Protein AF-A0A7S2V4W3-F1 (afdb_monomer)

Solvent-accessible surface area (backbone atoms only — not comparable to full-atom values): 11940 Å² total; per-residue (Å²): 132,85,79,52,79,67,57,54,54,54,52,59,68,71,53,55,72,71,64,60,72,68,37,61,70,60,52,49,54,56,68,72,52,69,82,86,62,62,76,93,52,51,64,60,54,52,52,49,51,55,30,48,54,43,38,51,51,26,50,55,51,55,59,46,58,77,73,55,60,97,62,45,66,61,41,38,74,89,80,6,48,43,66,39,80,80,36,41,57,48,85,48,19,68,61,32,52,53,54,49,49,52,52,53,50,50,50,52,53,55,54,46,52,56,51,49,55,54,44,22,71,71,50,84,66,48,73,76,63,54,86,66,48,52,60,51,52,52,48,54,54,46,67,64,47,48,63,57,51,52,50,53,51,46,42,59,53,64,44,56,58,67,75,63,84,58,94,66,44,63,57,45,54,52,50,33,58,34,25,76,75,35,48,65,32,52,76,69,69,38,46,92,60,45,63,72,94,56,64,88,88,68,46,45,124

Organism: NCBI:txid94617

Radius of gyration: 23.98 Å; Cα contacts (8 Å, |Δi|>4): 95; chains: 1; bounding box: 70×41×63 Å

pLDDT: mean 81.85, std 8.35, range [48.72, 91.94]

Mean predicted aligned error: 10.54 Å

Foldseek 3Di:
DPDDPVVVVVVVVPDDPVVVVPDPVVVVVVVPPPPPDDPVCVVLVVLLVVLVVLLVLLVVVVVQPLVDDPCCVQCDPDNHPCVDPVVVSNVCSVVSVVSNVVSVVVVVVVVVVVVQVVVCVVPVNDGDPCVVVVVVVVVVVVVVVLVVQVVVLCCLQPVVLPVDDDPSSVVSVLLNVLCVVCVVCSSVVVQVPPPHPDPPSRGND

InterPro domains:
  IPR002656 Acyltransferase 3 domain [PF01757] (44-174)
  IPR052728 Oxygen and lipid transport regulator [PTHR11161] (13-195)

Structure (mmCIF, N/CA/C/O backbone):
data_AF-A0A7S2V4W3-F1
#
_entry.id   AF-A0A7S2V4W3-F1
#
loop_
_atom_site.group_PDB
_atom_site.id
_atom_site.type_symbol
_atom_site.label_atom_id
_atom_site.label_alt_id
_atom_site.label_comp_id
_atom_site.label_asym_id
_atom_site.label_entity_id
_atom_site.label_seq_id
_atom_site.pdbx_PDB_ins_code
_atom_site.Cartn_x
_atom_site.Cartn_y
_atom_site.Cartn_z
_atom_site.occupancy
_atom_site.B_iso_or_equiv
_atom_site.auth_seq_id
_atom_site.auth_comp_id
_atom_site.auth_asym_id
_atom_site.auth_atom_id
_atom_site.pdbx_PDB_model_num
ATOM 1 N N . SER A 1 1 ? -46.445 -0.953 -16.015 1.00 54.91 1 SER A N 1
ATOM 2 C CA . SER A 1 1 ? -46.756 -0.336 -14.711 1.00 54.91 1 SER A CA 1
ATOM 3 C C . SER A 1 1 ? -45.446 -0.104 -13.978 1.00 54.91 1 SER A C 1
ATOM 5 O O . SER A 1 1 ? -44.709 -1.055 -13.759 1.00 54.91 1 SER A O 1
ATOM 7 N N . ARG A 1 2 ? -45.079 1.155 -13.702 1.00 48.72 2 ARG A N 1
ATOM 8 C CA . ARG A 1 2 ? -43.898 1.464 -12.879 1.00 48.72 2 ARG A CA 1
ATOM 9 C C . ARG A 1 2 ? -44.244 1.033 -11.439 1.00 48.72 2 ARG A C 1
ATOM 11 O O . ARG A 1 2 ? -45.313 1.442 -10.987 1.00 48.72 2 ARG A O 1
ATOM 18 N N . PRO A 1 3 ? -43.452 0.171 -10.777 1.00 57.31 3 PRO A N 1
ATOM 19 C CA . PRO A 1 3 ? -43.766 -0.285 -9.423 1.00 57.31 3 PRO A CA 1
ATOM 20 C C . PRO A 1 3 ? -43.837 0.914 -8.472 1.00 57.31 3 PRO A C 1
ATOM 22 O O . PRO A 1 3 ? -43.109 1.894 -8.662 1.00 57.31 3 PRO A O 1
ATOM 25 N N . SER A 1 4 ? -44.754 0.864 -7.504 1.00 64.81 4 SER A N 1
ATOM 26 C CA . SER A 1 4 ? -44.930 1.944 -6.534 1.00 64.81 4 SER A CA 1
ATOM 27 C C . SER A 1 4 ? -43.728 1.998 -5.582 1.00 64.81 4 SER A C 1
ATOM 29 O O . SER A 1 4 ? -43.034 1.004 -5.377 1.00 64.81 4 SER A O 1
ATOM 31 N N . GLU A 1 5 ? -43.459 3.159 -4.986 1.00 63.25 5 GLU A N 1
ATOM 32 C CA . GLU A 1 5 ? -42.341 3.347 -4.044 1.00 63.25 5 GLU A CA 1
ATOM 33 C C . GLU A 1 5 ? -42.443 2.414 -2.815 1.00 63.25 5 GLU A C 1
ATOM 35 O O . GLU A 1 5 ? -41.437 2.042 -2.212 1.00 63.25 5 GLU A O 1
ATOM 40 N N . ALA A 1 6 ? -43.658 1.955 -2.491 1.00 65.81 6 ALA A N 1
ATOM 41 C CA . ALA A 1 6 ? -43.919 0.952 -1.463 1.00 65.81 6 ALA A CA 1
ATOM 42 C C . ALA A 1 6 ? -43.462 -0.461 -1.876 1.00 65.81 6 ALA A C 1
ATOM 44 O O . ALA A 1 6 ? -42.857 -1.163 -1.065 1.00 65.81 6 ALA A O 1
ATOM 45 N N . ASP A 1 7 ? -43.662 -0.848 -3.142 1.00 64.94 7 ASP A N 1
ATOM 46 C CA . ASP A 1 7 ? -43.249 -2.160 -3.669 1.00 64.94 7 ASP A CA 1
ATOM 47 C C . ASP A 1 7 ? -41.719 -2.296 -3.715 1.00 64.94 7 ASP A C 1
ATOM 49 O O . ASP A 1 7 ? -41.164 -3.369 -3.471 1.00 64.94 7 ASP A O 1
ATOM 53 N N . LEU A 1 8 ? -41.018 -1.190 -3.990 1.00 66.19 8 LEU A N 1
ATOM 54 C CA . LEU A 1 8 ? -39.553 -1.137 -3.979 1.00 66.19 8 LEU A CA 1
ATOM 55 C C . LEU A 1 8 ? -38.978 -1.304 -2.562 1.00 66.19 8 LEU A C 1
ATOM 57 O O . LEU A 1 8 ? -37.976 -1.999 -2.393 1.00 66.19 8 LEU A O 1
ATOM 61 N N . ASN A 1 9 ? -39.631 -0.734 -1.545 1.00 69.69 9 ASN A N 1
ATOM 62 C CA . ASN A 1 9 ? -39.215 -0.860 -0.143 1.00 69.69 9 ASN A CA 1
ATOM 63 C C . ASN A 1 9 ? -39.477 -2.264 0.438 1.00 69.69 9 ASN A C 1
ATOM 65 O O . ASN A 1 9 ? -38.692 -2.757 1.250 1.00 69.69 9 ASN A O 1
ATOM 69 N N . GLU A 1 10 ? -40.558 -2.925 0.019 1.00 70.44 10 GLU A N 1
ATOM 70 C CA . GLU A 1 10 ? -40.850 -4.327 0.361 1.00 70.44 10 GLU A CA 1
ATOM 71 C C . GLU A 1 10 ? -39.821 -5.281 -0.269 1.00 70.44 10 GLU A C 1
ATOM 73 O O . GLU A 1 10 ? -39.250 -6.132 0.421 1.00 70.44 10 GLU A O 1
ATOM 78 N N . LEU A 1 11 ? -39.492 -5.079 -1.552 1.00 67.19 11 LEU A N 1
ATOM 79 C CA . LEU A 1 11 ? -38.422 -5.814 -2.231 1.00 67.19 11 LEU A CA 1
ATOM 80 C C . LEU A 1 11 ? -37.065 -5.586 -1.555 1.00 67.19 11 LEU A C 1
ATOM 82 O O . LEU A 1 11 ? -36.321 -6.544 -1.355 1.00 67.19 11 LEU A O 1
ATOM 86 N N . GLU A 1 12 ? -36.748 -4.358 -1.134 1.00 70.31 12 GLU A N 1
ATOM 87 C CA . GLU A 1 12 ? -35.497 -4.066 -0.428 1.00 70.31 12 GLU A CA 1
ATOM 88 C C . GLU A 1 12 ? -35.405 -4.791 0.925 1.00 70.31 12 GLU A C 1
ATOM 90 O O . GLU A 1 12 ? -34.325 -5.258 1.298 1.00 70.31 12 GLU A O 1
ATOM 95 N N . LYS A 1 13 ? -36.511 -4.975 1.655 1.00 73.19 13 LYS A N 1
ATOM 96 C CA . LYS A 1 13 ? -36.511 -5.767 2.899 1.00 73.19 13 LYS A CA 1
ATOM 97 C C . LYS A 1 13 ? -36.227 -7.249 2.652 1.00 73.19 13 LYS A C 1
ATOM 99 O O . LYS A 1 13 ? -35.499 -7.840 3.447 1.00 73.19 13 LYS A O 1
ATOM 104 N N . ALA A 1 14 ? -36.715 -7.811 1.546 1.00 78.25 14 ALA A N 1
ATOM 105 C CA . ALA A 1 14 ? -36.548 -9.224 1.195 1.00 78.25 14 ALA A CA 1
ATOM 106 C C . ALA A 1 14 ? -35.129 -9.600 0.716 1.00 78.25 14 ALA A C 1
ATOM 108 O O . ALA A 1 14 ? -34.768 -10.778 0.717 1.00 78.25 14 ALA A O 1
ATOM 109 N N . VAL A 1 15 ? -34.298 -8.627 0.316 1.00 82.44 15 VAL A N 1
ATOM 110 C CA . VAL A 1 15 ? -32.932 -8.903 -0.162 1.00 82.44 15 VAL A CA 1
ATOM 111 C C . VAL A 1 15 ? -31.987 -9.255 1.006 1.00 82.44 15 VAL A C 1
ATOM 113 O O . VAL A 1 15 ? -31.915 -8.495 1.979 1.00 82.44 15 VAL A O 1
ATOM 116 N N . PRO A 1 16 ? -31.188 -10.336 0.905 1.00 85.44 16 PRO A N 1
ATOM 117 C CA . PRO A 1 16 ? -30.186 -10.691 1.911 1.00 85.44 16 PRO A CA 1
ATOM 118 C C . PRO A 1 16 ? -29.111 -9.612 2.118 1.00 85.44 16 PRO A C 1
ATOM 120 O O . PRO A 1 16 ? -28.683 -8.939 1.174 1.00 85.44 16 PRO A O 1
ATOM 123 N N . ASP A 1 17 ? -28.597 -9.494 3.345 1.00 80.69 17 ASP A N 1
ATOM 124 C CA . ASP A 1 17 ? -27.635 -8.446 3.727 1.00 80.69 17 ASP A CA 1
ATOM 125 C C . ASP A 1 17 ? -26.313 -8.481 2.939 1.00 80.69 17 ASP A C 1
ATOM 127 O O . ASP A 1 17 ? -25.699 -7.435 2.688 1.00 80.69 17 ASP A O 1
ATOM 131 N N . TYR A 1 18 ? -25.898 -9.659 2.465 1.00 82.12 18 TYR A N 1
ATOM 132 C CA . TYR A 1 18 ? -24.718 -9.785 1.609 1.00 82.12 18 TYR A CA 1
ATOM 133 C C . TYR A 1 18 ? -24.949 -9.165 0.224 1.00 82.12 18 TYR A C 1
ATOM 135 O O . TYR A 1 18 ? -24.104 -8.405 -0.235 1.00 82.12 18 TYR A O 1
ATOM 143 N N . VAL A 1 19 ? -26.108 -9.381 -0.411 1.00 81.50 19 VAL A N 1
ATOM 144 C CA . VAL A 1 19 ? -26.439 -8.791 -1.728 1.00 81.50 19 VAL A CA 1
ATOM 145 C C . VAL A 1 19 ? -26.570 -7.278 -1.611 1.00 81.50 19 VAL A C 1
ATOM 147 O O . VAL A 1 19 ? -26.020 -6.520 -2.407 1.00 81.50 19 VAL A O 1
ATOM 150 N N . LYS A 1 20 ? -27.230 -6.831 -0.542 1.00 78.62 20 LYS A N 1
ATOM 151 C CA . LYS A 1 20 ? -27.311 -5.429 -0.137 1.00 78.62 20 LYS A CA 1
ATOM 152 C C . LYS A 1 20 ? -25.922 -4.775 -0.084 1.00 78.62 20 LYS A C 1
ATOM 154 O O . LYS A 1 20 ? -25.768 -3.641 -0.533 1.00 78.62 20 LYS A O 1
ATOM 159 N N . SER A 1 21 ? -24.912 -5.469 0.441 1.00 79.50 21 SER A N 1
ATOM 160 C CA . SER A 1 21 ? -23.540 -4.950 0.562 1.00 79.50 21 SER A CA 1
ATOM 161 C C . SER A 1 21 ? -22.853 -4.679 -0.783 1.00 79.50 21 SER A C 1
ATOM 163 O O . SER A 1 21 ? -21.950 -3.848 -0.827 1.00 79.50 21 SER A O 1
ATOM 165 N N . PHE A 1 22 ? -23.320 -5.280 -1.883 1.00 81.38 22 PHE A N 1
ATOM 166 C CA . PHE A 1 22 ? -22.821 -5.024 -3.242 1.00 81.38 22 PHE A CA 1
ATOM 167 C C . PHE A 1 22 ? -23.580 -3.913 -3.990 1.00 81.38 22 PHE A C 1
ATOM 169 O O . PHE A 1 22 ? -23.231 -3.590 -5.124 1.00 81.38 22 PHE A O 1
ATOM 176 N N . SER A 1 23 ? -24.593 -3.285 -3.380 1.00 86.88 23 SER A N 1
ATOM 177 C CA . SER A 1 23 ? -25.343 -2.194 -4.016 1.00 86.88 23 SER A CA 1
ATOM 178 C C . SER A 1 23 ? -24.478 -0.941 -4.195 1.00 86.88 23 SER A C 1
ATOM 180 O O . SER A 1 23 ? -24.176 -0.228 -3.232 1.00 86.88 23 SER A O 1
ATOM 182 N N . ALA A 1 24 ? -24.106 -0.647 -5.446 1.00 83.31 24 ALA A N 1
ATOM 183 C CA . ALA A 1 24 ? -23.286 0.510 -5.801 1.00 83.31 24 ALA A CA 1
ATOM 184 C C . ALA A 1 24 ? -23.944 1.829 -5.376 1.00 83.31 24 ALA A C 1
ATOM 186 O O . ALA A 1 24 ? -23.300 2.661 -4.747 1.00 83.31 24 ALA A O 1
ATOM 187 N N . THR A 1 25 ? -25.242 1.991 -5.635 1.00 83.31 25 THR A N 1
ATOM 188 C CA . THR A 1 25 ? -26.000 3.214 -5.339 1.00 83.31 25 THR A CA 1
ATOM 189 C C . THR A 1 25 ? -25.995 3.541 -3.847 1.00 83.31 25 THR A C 1
ATOM 191 O O . THR A 1 25 ? -25.739 4.677 -3.450 1.00 83.31 25 THR A O 1
ATOM 194 N N . ARG A 1 26 ? -26.200 2.530 -2.995 1.00 80.44 26 ARG A N 1
ATOM 195 C CA . ARG A 1 26 ? -26.206 2.711 -1.540 1.00 80.44 26 ARG A CA 1
ATOM 196 C C . ARG A 1 26 ? -24.808 2.943 -0.978 1.00 80.44 26 ARG A C 1
ATOM 198 O O . ARG A 1 26 ? -24.642 3.769 -0.083 1.00 80.44 26 ARG A O 1
ATOM 205 N N . ASN A 1 27 ? -23.808 2.225 -1.487 1.00 85.19 27 ASN A N 1
ATOM 206 C CA . ASN A 1 27 ? -22.419 2.414 -1.074 1.00 85.19 27 ASN A CA 1
ATOM 207 C C . ASN A 1 27 ? -21.891 3.791 -1.501 1.00 85.19 27 ASN A C 1
ATOM 209 O O . ASN A 1 27 ? -21.229 4.442 -0.701 1.00 85.19 27 ASN A O 1
ATOM 213 N N . LEU A 1 28 ? -22.249 4.273 -2.695 1.00 84.56 28 LEU A N 1
ATOM 214 C CA . LEU A 1 28 ? -21.912 5.617 -3.174 1.00 84.56 28 LEU A CA 1
ATOM 215 C C . LEU A 1 28 ? -22.610 6.699 -2.349 1.00 84.56 28 LEU A C 1
ATOM 217 O O . LEU A 1 28 ? -21.940 7.614 -1.883 1.00 84.56 28 LEU A O 1
ATOM 221 N N . MET A 1 29 ? -23.915 6.578 -2.077 1.00 83.31 29 MET A N 1
ATOM 222 C CA . MET A 1 29 ? -24.604 7.522 -1.185 1.00 83.31 29 MET A CA 1
ATOM 223 C C . MET A 1 29 ? -23.970 7.565 0.207 1.00 83.31 29 MET A C 1
ATOM 225 O O . MET A 1 29 ? -23.755 8.645 0.743 1.00 83.31 29 MET A O 1
ATOM 229 N N . LYS A 1 30 ? -23.611 6.411 0.785 1.00 80.25 30 LYS A N 1
ATOM 230 C CA . LYS A 1 30 ? -22.882 6.361 2.062 1.00 80.25 30 LYS A CA 1
ATOM 231 C C . LYS A 1 30 ? -21.481 6.966 1.972 1.00 80.25 30 LYS A C 1
ATOM 233 O O . LYS A 1 30 ? -21.027 7.541 2.951 1.00 80.25 30 LYS A O 1
ATOM 238 N N . LEU A 1 31 ? -20.804 6.835 0.832 1.00 79.06 31 LEU A N 1
ATOM 239 C CA . LEU A 1 31 ? -19.465 7.382 0.610 1.00 79.06 31 LEU A CA 1
ATOM 240 C C . LEU A 1 31 ? -19.481 8.913 0.512 1.00 79.06 31 LEU A C 1
ATOM 242 O O . LEU A 1 31 ? -18.604 9.565 1.071 1.00 79.06 31 LEU A O 1
ATOM 246 N N . PHE A 1 32 ? -20.482 9.476 -0.169 1.00 81.44 32 PHE A N 1
ATOM 247 C CA . PHE A 1 32 ? -20.668 10.925 -0.288 1.00 81.44 32 PHE A CA 1
ATOM 248 C C . PHE A 1 32 ? -21.346 11.552 0.934 1.00 81.44 32 PHE A C 1
ATOM 250 O O . PHE A 1 32 ? -21.308 12.771 1.097 1.00 81.44 32 PHE A O 1
ATOM 257 N N . ASN A 1 33 ? -21.934 10.742 1.816 1.00 78.69 33 ASN A N 1
ATOM 258 C CA . ASN A 1 33 ? -22.496 11.227 3.064 1.00 78.69 33 ASN A CA 1
ATOM 259 C C . ASN A 1 33 ? -21.380 11.548 4.072 1.00 78.69 33 ASN A C 1
ATOM 261 O O . ASN A 1 33 ? -20.774 10.664 4.677 1.00 78.69 33 ASN A O 1
ATOM 265 N N . THR A 1 34 ? -21.115 12.837 4.261 1.00 68.94 34 THR A N 1
ATOM 266 C CA . THR A 1 34 ? -20.133 13.360 5.223 1.00 68.94 34 THR A CA 1
ATOM 267 C C . THR A 1 34 ? -20.747 13.704 6.584 1.00 68.94 34 THR A C 1
ATOM 269 O O . THR A 1 34 ? -20.031 14.125 7.496 1.00 68.94 34 THR A O 1
ATOM 272 N N . THR A 1 35 ? -22.057 13.507 6.763 1.00 62.97 35 THR A N 1
ATOM 273 C CA . THR A 1 35 ? -22.772 13.840 7.998 1.00 62.97 35 THR A CA 1
ATOM 274 C C . THR A 1 35 ? -22.383 12.882 9.133 1.00 62.97 35 THR A C 1
ATOM 276 O O . THR A 1 35 ? -22.485 11.665 9.001 1.00 62.97 35 THR A O 1
ATOM 279 N N . GLY A 1 36 ? -21.930 13.428 10.270 1.00 64.25 36 GLY A N 1
ATOM 280 C CA . GLY A 1 36 ? -21.566 12.652 11.469 1.00 64.25 36 GLY A CA 1
ATOM 281 C C . GLY A 1 36 ? -20.087 12.260 11.588 1.00 64.25 36 GLY A C 1
ATOM 282 O O . GLY A 1 36 ? -19.725 11.503 12.492 1.00 64.25 36 GLY A O 1
ATOM 283 N N . ARG A 1 37 ? -19.206 12.765 10.712 1.00 65.69 37 ARG A N 1
ATOM 284 C CA . ARG A 1 37 ? -17.758 12.533 10.829 1.00 65.69 37 ARG A CA 1
ATOM 285 C C . ARG A 1 37 ? -17.184 13.341 11.996 1.00 65.69 37 ARG A C 1
ATOM 287 O O . ARG A 1 37 ? -17.521 14.506 12.175 1.00 65.69 37 ARG A O 1
ATOM 294 N N . ASN A 1 38 ? -16.315 12.720 12.794 1.00 68.12 38 ASN A N 1
ATOM 295 C CA . ASN A 1 38 ? -15.696 13.376 13.945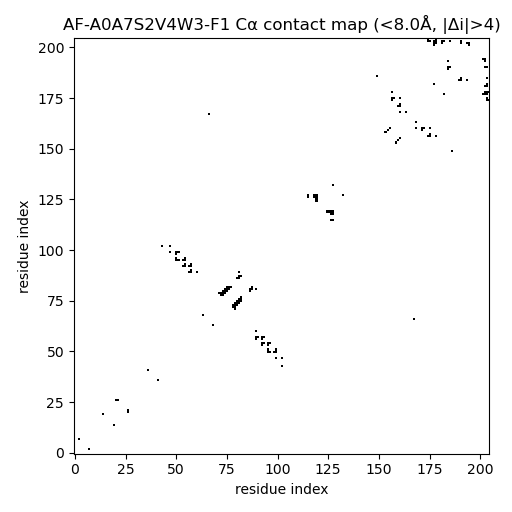 1.00 68.12 38 ASN A CA 1
ATOM 296 C C . ASN A 1 38 ? -14.792 14.524 13.439 1.00 68.12 38 ASN A C 1
ATOM 298 O O . ASN A 1 38 ? -13.804 14.226 12.760 1.00 68.12 38 ASN A O 1
ATOM 302 N N . PRO A 1 39 ? -15.098 15.806 13.720 1.00 64.75 39 PRO A N 1
ATOM 303 C CA . PRO A 1 39 ? -14.404 16.938 13.099 1.00 64.75 39 PRO A CA 1
ATOM 304 C C . PRO A 1 39 ? -12.898 16.944 13.399 1.00 64.75 39 PRO A C 1
ATOM 306 O O . PRO A 1 39 ? -12.107 17.343 12.550 1.00 64.75 39 PRO A O 1
ATOM 309 N N . GLY A 1 40 ? -12.482 16.390 14.546 1.00 70.88 40 GLY A N 1
ATOM 310 C CA . GLY A 1 40 ? -11.068 16.249 14.911 1.00 70.88 40 GLY A CA 1
ATOM 311 C C . GLY A 1 40 ? -10.263 15.242 14.075 1.00 70.88 40 GLY A C 1
ATOM 312 O O . GLY A 1 40 ? -9.040 15.266 14.128 1.00 70.88 40 GLY A O 1
ATOM 313 N N . LEU A 1 41 ? -10.910 14.364 13.296 1.00 75.88 41 LEU A N 1
ATOM 314 C CA . LEU A 1 41 ? -10.228 13.373 12.447 1.00 75.88 41 LEU A CA 1
ATOM 315 C C . LEU A 1 41 ? -10.237 13.733 10.952 1.00 75.88 41 LEU A C 1
ATOM 317 O O . LEU A 1 41 ? -9.557 13.071 10.173 1.00 75.88 41 LEU A O 1
ATOM 321 N N . GLY A 1 42 ? -10.947 14.792 10.544 1.00 80.50 42 GLY A N 1
ATOM 322 C CA . GLY A 1 42 ? -11.066 15.168 9.129 1.00 80.50 42 GLY A CA 1
ATOM 323 C C . GLY A 1 42 ? -9.735 15.556 8.471 1.00 80.50 42 GLY A C 1
ATOM 324 O O . GLY A 1 42 ? -9.504 15.227 7.310 1.00 80.50 42 GLY A O 1
ATOM 325 N N . LEU A 1 43 ? -8.818 16.181 9.221 1.00 84.25 43 LEU A N 1
ATOM 326 C CA . LEU A 1 43 ? -7.476 16.523 8.728 1.00 84.25 43 LEU A CA 1
ATOM 327 C C . LEU A 1 43 ? -6.685 15.272 8.315 1.00 84.25 43 LEU A C 1
ATOM 329 O O . LEU A 1 43 ? -6.034 15.248 7.272 1.00 84.25 43 LEU A O 1
ATOM 333 N N . PHE A 1 44 ? -6.777 14.213 9.116 1.00 84.94 44 PHE A N 1
ATOM 334 C CA . PHE A 1 44 ? -6.088 12.951 8.869 1.00 84.94 44 PHE A CA 1
ATOM 335 C C . PHE A 1 44 ? -6.597 12.232 7.625 1.00 84.94 44 PHE A C 1
ATOM 337 O O . PHE A 1 44 ? -5.830 11.554 6.942 1.00 84.94 44 PHE A O 1
ATOM 344 N N . ASP A 1 45 ? -7.874 12.409 7.305 1.00 84.44 45 ASP A N 1
ATOM 345 C CA . ASP A 1 45 ? -8.443 11.904 6.064 1.00 84.44 45 ASP A CA 1
ATOM 346 C C . ASP A 1 45 ? -7.904 12.661 4.847 1.00 84.44 45 ASP A C 1
ATOM 348 O O . ASP A 1 45 ? -7.559 12.031 3.849 1.00 84.44 45 ASP A O 1
ATOM 352 N N . GLY A 1 46 ? -7.743 13.985 4.951 1.00 86.75 46 GLY A N 1
ATOM 353 C CA . GLY A 1 46 ? -7.109 14.798 3.909 1.00 86.75 46 GLY A CA 1
ATOM 354 C C . GLY A 1 46 ? -5.653 14.397 3.658 1.00 86.75 46 GLY A C 1
ATOM 355 O O . GLY A 1 46 ? -5.277 14.123 2.519 1.00 86.75 46 GLY A O 1
ATOM 356 N N . ILE A 1 47 ? -4.853 14.271 4.724 1.00 88.44 47 ILE A N 1
ATOM 357 C CA . ILE A 1 47 ? -3.455 13.814 4.633 1.00 88.44 47 ILE A CA 1
ATOM 358 C C . ILE A 1 47 ? -3.390 12.427 3.991 1.00 88.44 47 ILE A C 1
ATOM 360 O O . ILE A 1 47 ? -2.577 12.202 3.101 1.00 88.44 47 ILE A O 1
ATOM 364 N N . ARG A 1 48 ? -4.283 11.509 4.376 1.00 86.06 48 ARG A N 1
ATOM 365 C CA . ARG A 1 48 ? -4.332 10.164 3.795 1.00 86.06 48 ARG A CA 1
ATOM 366 C C . ARG A 1 48 ? -4.578 10.191 2.289 1.00 86.06 48 ARG A C 1
ATOM 368 O O . ARG A 1 48 ? -3.936 9.431 1.568 1.00 86.06 48 ARG A O 1
ATOM 375 N N . VAL A 1 49 ? -5.497 11.034 1.818 1.00 88.81 49 VAL A N 1
ATOM 376 C CA . VAL A 1 49 ? -5.774 11.179 0.382 1.00 88.81 49 VAL A CA 1
ATOM 377 C C . VAL A 1 49 ? -4.546 11.724 -0.344 1.00 88.81 49 VAL A C 1
ATOM 379 O O . VAL A 1 49 ? -4.152 11.161 -1.362 1.00 88.81 49 VAL A O 1
ATOM 382 N N . LEU A 1 50 ? -3.896 12.756 0.200 1.00 90.31 50 LEU A N 1
ATOM 383 C CA . LEU A 1 50 ? -2.680 13.323 -0.389 1.00 90.31 50 LEU A CA 1
ATOM 384 C C . LEU A 1 50 ? -1.532 12.304 -0.440 1.00 90.31 50 LEU A C 1
ATOM 386 O O . LEU A 1 50 ? -0.911 12.146 -1.489 1.00 90.31 50 LEU A O 1
ATOM 390 N N . SER A 1 51 ? -1.293 11.556 0.643 1.00 90.81 51 SER A N 1
ATOM 391 C CA . SER A 1 51 ? -0.293 10.481 0.665 1.00 90.81 51 SER A CA 1
ATOM 392 C C . SER A 1 51 ? -0.605 9.398 -0.369 1.00 90.81 51 SER A C 1
ATOM 394 O O . SER A 1 51 ? 0.298 8.942 -1.060 1.00 90.81 51 SER A O 1
ATOM 396 N N . MET A 1 52 ? -1.875 9.013 -0.528 1.00 88.88 52 MET A N 1
ATOM 397 C CA . MET A 1 52 ? -2.284 8.020 -1.528 1.00 88.88 52 MET A CA 1
ATOM 398 C C . MET A 1 52 ? -2.044 8.493 -2.958 1.00 88.88 52 MET A C 1
ATOM 400 O O . MET A 1 52 ? -1.509 7.737 -3.765 1.00 88.88 52 MET A O 1
ATOM 404 N N . LEU A 1 53 ? -2.393 9.742 -3.272 1.00 91.31 53 LEU A N 1
ATOM 405 C CA . LEU A 1 53 ? -2.124 10.322 -4.589 1.00 91.31 53 LEU A CA 1
ATOM 406 C C . LEU A 1 53 ? -0.623 10.355 -4.887 1.00 91.31 53 LEU A C 1
ATOM 408 O O . LEU A 1 53 ? -0.212 10.024 -5.997 1.00 91.31 53 LEU A O 1
ATOM 412 N N . TRP A 1 54 ? 0.196 10.688 -3.888 1.00 91.75 54 TRP A N 1
ATOM 413 C CA . TRP A 1 54 ? 1.648 10.712 -4.037 1.00 91.75 54 TRP A CA 1
ATOM 414 C C . TRP A 1 54 ? 2.234 9.311 -4.276 1.00 91.75 54 TRP A C 1
ATOM 416 O O . TRP A 1 54 ? 3.037 9.135 -5.191 1.00 91.75 54 TRP A O 1
ATOM 426 N N . ILE A 1 55 ? 1.771 8.297 -3.535 1.00 90.69 55 ILE A N 1
ATOM 427 C CA . ILE A 1 55 ? 2.162 6.889 -3.727 1.00 90.69 55 ILE A CA 1
ATOM 428 C C . ILE A 1 55 ? 1.789 6.404 -5.135 1.00 90.69 55 ILE A C 1
ATOM 430 O O . ILE A 1 55 ? 2.621 5.815 -5.826 1.00 90.69 55 ILE A O 1
ATOM 434 N N . ILE A 1 56 ? 0.560 6.680 -5.587 1.00 91.00 56 ILE A N 1
ATOM 435 C CA . ILE A 1 56 ? 0.097 6.310 -6.935 1.00 91.00 56 ILE A CA 1
ATOM 436 C C . ILE A 1 56 ? 0.991 6.958 -7.992 1.00 91.00 56 ILE A C 1
ATOM 438 O O . ILE A 1 56 ? 1.450 6.279 -8.909 1.00 91.00 56 ILE A O 1
ATOM 442 N N . PHE A 1 57 ? 1.281 8.251 -7.844 1.00 89.69 57 PHE A N 1
ATOM 443 C CA . PHE A 1 57 ? 2.120 8.978 -8.789 1.00 89.69 57 PHE A CA 1
ATOM 444 C C . PHE A 1 57 ? 3.549 8.414 -8.848 1.00 89.69 57 PHE A C 1
ATOM 446 O O . PHE A 1 57 ? 4.086 8.213 -9.938 1.00 89.69 57 PHE A O 1
ATOM 453 N N . GLY A 1 58 ? 4.128 8.058 -7.695 1.00 89.19 58 GLY A N 1
ATOM 454 C CA . GLY A 1 58 ? 5.427 7.387 -7.613 1.00 89.19 58 GLY A CA 1
ATOM 455 C C . GLY A 1 58 ? 5.448 6.020 -8.305 1.00 89.19 58 GLY A C 1
ATOM 456 O O . GLY A 1 58 ? 6.351 5.746 -9.096 1.00 89.19 58 GLY A O 1
ATOM 457 N N . HIS A 1 59 ? 4.437 5.175 -8.080 1.00 89.31 59 HIS A N 1
ATOM 458 C CA . HIS A 1 59 ? 4.350 3.863 -8.733 1.00 89.31 59 HIS A CA 1
ATOM 459 C C . HIS A 1 59 ? 4.117 3.962 -10.241 1.00 89.31 59 HIS A C 1
ATOM 461 O O . HIS A 1 59 ? 4.737 3.216 -10.996 1.00 89.31 59 HIS A O 1
ATOM 467 N N . MET A 1 60 ? 3.278 4.897 -10.699 1.00 88.75 60 MET A N 1
ATOM 468 C CA . MET A 1 60 ? 3.096 5.148 -12.133 1.00 88.75 60 MET A CA 1
ATOM 469 C C . MET A 1 60 ? 4.422 5.522 -12.797 1.00 88.75 60 MET A C 1
ATOM 471 O O . MET A 1 60 ? 4.760 4.980 -13.848 1.00 88.75 60 MET A O 1
ATOM 475 N N . PHE A 1 61 ? 5.193 6.407 -12.162 1.00 84.69 61 PHE A N 1
ATOM 476 C CA . PHE A 1 61 ? 6.505 6.794 -12.663 1.00 84.69 61 PHE A CA 1
ATOM 477 C C . PHE A 1 61 ? 7.499 5.626 -12.658 1.00 84.69 61 PHE A C 1
ATOM 479 O O . PHE A 1 61 ? 8.200 5.415 -13.645 1.00 84.69 61 PHE A O 1
ATOM 486 N N . SER A 1 62 ? 7.526 4.832 -11.584 1.00 83.75 62 SER A N 1
ATOM 487 C CA . SER A 1 62 ? 8.386 3.649 -11.468 1.00 83.75 62 SER A CA 1
ATOM 488 C C . SER A 1 62 ? 8.105 2.623 -12.571 1.00 83.75 62 SER A C 1
ATOM 490 O O . SER A 1 62 ? 9.038 2.185 -13.243 1.00 83.75 62 SER A O 1
ATOM 492 N N . VAL A 1 63 ? 6.830 2.309 -12.828 1.00 82.31 63 VAL A N 1
ATOM 493 C CA . VAL A 1 63 ? 6.424 1.394 -13.908 1.00 82.31 63 VAL A CA 1
ATOM 494 C C . VAL A 1 63 ? 6.764 1.975 -15.280 1.00 82.31 63 VAL A C 1
ATOM 496 O O . VAL A 1 63 ? 7.269 1.261 -16.138 1.00 82.31 63 VAL A O 1
ATOM 499 N N . GLN A 1 64 ? 6.553 3.273 -15.509 1.00 81.25 64 GLN A N 1
ATOM 500 C CA . GLN A 1 64 ? 6.941 3.901 -16.776 1.00 81.25 64 GLN A CA 1
ATOM 501 C C . GLN A 1 64 ? 8.467 3.888 -16.984 1.00 81.25 64 GLN A C 1
ATOM 503 O O . GLN A 1 64 ? 8.943 3.785 -18.115 1.00 81.25 64 GLN A O 1
ATOM 508 N N . GLY A 1 65 ? 9.242 3.946 -15.900 1.00 78.31 65 GLY A N 1
ATOM 509 C CA . GLY A 1 65 ? 10.696 3.842 -15.937 1.00 78.31 65 GLY A CA 1
ATOM 510 C C . GLY A 1 65 ? 11.206 2.513 -16.505 1.00 78.31 65 GLY A C 1
ATOM 511 O O . GLY A 1 65 ? 12.261 2.502 -17.135 1.00 78.31 65 GLY A O 1
ATOM 512 N N . THR A 1 66 ? 10.463 1.409 -16.358 1.00 76.12 66 THR A N 1
ATOM 513 C CA . THR A 1 66 ? 10.903 0.079 -16.827 1.00 76.12 66 THR A CA 1
ATOM 514 C C . THR A 1 66 ? 10.787 -0.097 -18.345 1.00 76.12 66 THR A C 1
ATOM 516 O O . THR A 1 66 ? 11.606 -0.787 -18.957 1.00 76.12 66 THR A O 1
ATOM 519 N N . VAL A 1 67 ? 9.815 0.575 -18.971 1.00 76.38 67 VAL A N 1
ATOM 520 C CA . VAL A 1 67 ? 9.615 0.615 -20.435 1.00 76.38 67 VAL A CA 1
ATOM 521 C C . VAL A 1 67 ? 10.403 1.732 -21.127 1.00 76.38 67 VAL A C 1
ATOM 523 O O . VAL A 1 67 ? 10.542 1.722 -22.349 1.00 76.38 67 VAL A O 1
ATOM 526 N N . GLY A 1 68 ? 10.961 2.670 -20.361 1.00 73.00 68 GLY A N 1
ATOM 527 C CA . GLY A 1 68 ? 11.791 3.761 -20.864 1.00 73.00 68 GLY A CA 1
ATOM 528 C C . GLY A 1 68 ? 11.003 4.963 -21.399 1.00 73.00 68 GLY A C 1
ATOM 529 O O . GLY A 1 68 ? 9.805 4.908 -21.689 1.00 73.00 68 GLY A O 1
ATOM 530 N N . CYS A 1 69 ? 11.708 6.088 -21.532 1.00 76.62 69 CYS A N 1
ATOM 531 C CA . CYS A 1 69 ? 11.170 7.359 -22.021 1.00 76.62 69 CYS A CA 1
ATOM 532 C C . CYS A 1 69 ? 11.784 7.703 -23.381 1.00 76.62 69 CYS A C 1
ATOM 534 O O . CYS A 1 69 ? 12.996 7.589 -23.552 1.00 76.62 69 CYS A O 1
ATOM 536 N N . LYS A 1 70 ? 10.968 8.194 -24.326 1.00 79.44 70 LYS A N 1
ATOM 537 C CA . LYS A 1 70 ? 11.451 8.649 -25.646 1.00 79.44 70 LYS A CA 1
ATOM 538 C C . LYS A 1 70 ? 12.482 9.783 -25.532 1.00 79.44 70 LYS A C 1
ATOM 540 O O . LYS A 1 70 ? 13.476 9.760 -26.245 1.00 79.44 70 LYS A O 1
ATOM 545 N N . ASN A 1 71 ? 12.281 10.703 -24.585 1.00 82.62 71 ASN A N 1
ATOM 546 C CA . ASN A 1 71 ? 13.185 11.820 -24.291 1.00 82.62 71 ASN A CA 1
ATOM 547 C C . ASN A 1 71 ? 13.852 11.625 -22.923 1.00 82.62 71 ASN A C 1
ATOM 549 O O . ASN A 1 71 ? 13.631 12.387 -21.984 1.00 82.62 71 ASN A O 1
ATOM 553 N N . SER A 1 72 ? 14.639 10.561 -22.777 1.00 79.38 72 SER A N 1
ATOM 554 C CA . SER A 1 72 ? 15.293 10.227 -21.506 1.00 79.38 72 SER A CA 1
ATOM 555 C C . SER A 1 72 ? 16.220 11.340 -20.995 1.00 79.38 72 SER A C 1
ATOM 557 O O . SER A 1 72 ? 16.256 11.580 -19.793 1.00 79.38 72 SER A O 1
ATOM 559 N N . TRP A 1 73 ? 16.890 12.073 -21.890 1.00 81.19 73 TRP A N 1
ATOM 560 C CA . TRP A 1 73 ? 17.770 13.204 -21.559 1.00 81.19 73 TRP A CA 1
ATOM 561 C C . TRP A 1 73 ? 17.053 14.382 -20.878 1.00 81.19 73 TRP A C 1
ATOM 563 O O . TRP A 1 73 ? 17.620 15.023 -19.999 1.00 81.19 73 TRP A O 1
ATOM 573 N N . GLU A 1 74 ? 15.804 14.664 -21.254 1.00 84.06 74 GLU A N 1
ATOM 574 C CA . GLU A 1 74 ? 15.029 15.779 -20.686 1.00 84.06 74 GLU A CA 1
ATOM 575 C C . GLU A 1 74 ? 14.465 15.453 -19.300 1.00 84.06 74 GLU A C 1
ATOM 577 O O . GLU A 1 74 ? 14.080 16.355 -18.562 1.00 84.06 74 GLU A O 1
ATOM 582 N N . VAL A 1 75 ? 14.408 14.170 -18.934 1.00 82.69 75 VAL A N 1
ATOM 583 C CA . VAL A 1 75 ? 13.781 13.699 -17.693 1.00 82.69 75 VAL A CA 1
ATOM 584 C C . VAL A 1 75 ? 14.827 13.230 -16.685 1.00 82.69 75 VAL A C 1
ATOM 586 O O . VAL A 1 75 ? 14.736 13.586 -15.513 1.00 82.69 75 VAL A O 1
ATOM 589 N N . LEU A 1 76 ? 15.825 12.457 -17.116 1.00 83.50 76 LEU A N 1
ATOM 590 C CA . LEU A 1 76 ? 16.790 11.793 -16.239 1.00 83.50 76 LEU A CA 1
ATOM 591 C C . LEU A 1 76 ? 17.980 12.696 -15.854 1.00 83.50 76 LEU A C 1
ATOM 593 O O . LEU A 1 76 ? 18.367 13.587 -16.613 1.00 83.50 76 LEU A O 1
ATOM 597 N N . PRO A 1 77 ? 18.603 12.463 -14.684 1.00 80.62 77 PRO A N 1
ATOM 598 C CA . PRO A 1 77 ? 19.863 13.114 -14.322 1.00 80.62 77 PRO A CA 1
ATOM 599 C C . PRO A 1 77 ? 20.977 12.812 -15.346 1.00 80.62 77 PRO A C 1
ATOM 601 O O . PRO A 1 77 ? 20.959 11.743 -15.961 1.00 80.62 77 PRO A O 1
ATOM 604 N N . PRO A 1 78 ? 21.970 13.711 -15.527 1.00 77.12 78 PRO A N 1
ATOM 605 C CA . PRO A 1 78 ? 22.299 14.868 -14.678 1.00 77.12 78 PRO A CA 1
ATOM 606 C C . PRO A 1 78 ? 21.626 16.205 -15.046 1.00 77.12 78 PRO A C 1
ATOM 608 O O . PRO A 1 78 ? 21.662 17.124 -14.235 1.00 77.12 78 PRO A O 1
ATOM 611 N N . ASN A 1 79 ? 21.000 16.332 -16.220 1.00 82.00 79 ASN A N 1
ATOM 612 C CA . ASN A 1 79 ? 20.461 17.617 -16.707 1.00 82.00 79 ASN A CA 1
ATOM 613 C C . ASN A 1 79 ? 18.933 17.634 -16.901 1.00 82.00 79 ASN A C 1
ATOM 615 O O . ASN A 1 79 ? 18.385 18.665 -17.284 1.00 82.00 79 ASN A O 1
ATOM 619 N N . GLY A 1 80 ? 18.245 16.513 -16.676 1.00 83.25 80 GLY A N 1
ATOM 620 C CA . GLY A 1 80 ? 16.802 16.407 -16.877 1.00 83.25 80 GLY A CA 1
ATOM 621 C C . GLY A 1 80 ? 15.961 16.944 -15.717 1.00 83.25 80 GLY A C 1
ATOM 622 O O . GLY A 1 80 ? 16.459 17.253 -14.639 1.00 83.25 80 GLY A O 1
ATOM 623 N N . TRP A 1 81 ? 14.646 17.008 -15.920 1.00 85.06 81 TRP A N 1
ATOM 624 C CA . TRP A 1 81 ? 13.665 17.560 -14.982 1.00 85.06 81 TRP A CA 1
ATOM 625 C C . TRP A 1 81 ? 13.745 16.967 -13.569 1.00 85.06 81 TRP A C 1
ATOM 627 O O . TRP A 1 81 ? 13.512 17.688 -12.598 1.00 85.06 81 TRP A O 1
ATOM 637 N N . LEU A 1 82 ? 14.135 15.697 -13.418 1.00 85.56 82 LEU A N 1
ATOM 638 C CA . LEU A 1 82 ? 14.311 15.068 -12.106 1.00 85.56 82 LEU A CA 1
ATOM 639 C C . LEU A 1 82 ? 15.384 15.739 -11.234 1.00 85.56 82 LEU A C 1
ATOM 641 O O . LEU A 1 82 ? 15.352 15.566 -10.020 1.00 85.56 82 LEU A O 1
ATOM 645 N N . THR A 1 83 ? 16.321 16.509 -11.796 1.00 84.62 83 THR A N 1
ATOM 646 C CA . THR A 1 83 ? 17.318 17.249 -10.998 1.00 84.62 83 THR A CA 1
ATOM 647 C C . THR A 1 83 ? 16.779 18.557 -10.425 1.00 84.62 83 THR A C 1
ATOM 649 O O . THR A 1 83 ? 17.394 19.144 -9.537 1.00 84.62 83 THR A O 1
ATOM 652 N N . THR A 1 84 ? 15.602 18.997 -10.875 1.00 86.56 84 THR A N 1
ATOM 653 C CA . THR A 1 84 ? 14.917 20.169 -10.327 1.00 86.56 84 THR A CA 1
ATOM 654 C C . THR A 1 84 ? 14.210 19.834 -9.011 1.00 86.56 84 THR A C 1
ATOM 656 O O . THR A 1 84 ? 13.771 18.705 -8.797 1.00 86.56 84 THR A O 1
ATOM 659 N N . LEU A 1 85 ? 14.033 20.832 -8.136 1.00 84.25 85 LEU A N 1
ATOM 660 C CA . LEU A 1 85 ? 13.284 20.682 -6.879 1.00 84.25 85 LEU A CA 1
ATOM 661 C C . LEU A 1 85 ? 11.885 20.048 -7.043 1.00 84.25 85 LEU A C 1
ATOM 663 O O . LEU A 1 85 ? 11.583 19.123 -6.291 1.00 84.25 85 LEU A O 1
ATOM 667 N N . PRO A 1 86 ? 11.028 20.461 -8.002 1.00 84.50 86 PRO A N 1
ATOM 668 C CA . PRO A 1 86 ? 9.743 19.788 -8.209 1.00 84.50 86 PRO A CA 1
ATOM 669 C C . PRO A 1 86 ? 9.895 18.362 -8.762 1.00 84.50 86 PRO A C 1
ATOM 671 O O . PRO A 1 86 ? 9.087 17.495 -8.434 1.00 84.50 86 PRO A O 1
ATOM 674 N N . GLY A 1 87 ? 10.942 18.090 -9.547 1.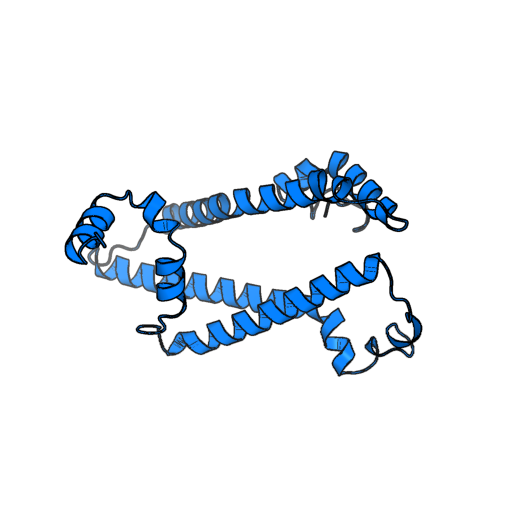00 82.69 87 GLY A N 1
ATOM 675 C CA . GLY A 1 87 ? 11.232 16.753 -10.069 1.00 82.69 87 GLY A CA 1
ATOM 676 C C . GLY A 1 87 ? 11.598 15.733 -8.990 1.00 82.69 87 GLY A C 1
ATOM 677 O O . GLY A 1 87 ? 11.316 14.546 -9.144 1.00 82.69 87 GLY A O 1
ATOM 678 N N . GLN A 1 88 ? 12.140 16.194 -7.859 1.00 86.62 88 GLN A N 1
ATOM 679 C CA . GLN A 1 88 ? 12.509 15.349 -6.719 1.00 86.62 88 GLN A CA 1
ATOM 680 C C . GLN A 1 88 ? 11.308 14.774 -5.951 1.00 86.62 88 GLN A C 1
ATOM 682 O O . GLN A 1 88 ? 11.475 13.828 -5.182 1.00 86.62 88 GLN A O 1
ATOM 687 N N . ILE A 1 89 ? 10.086 15.269 -6.181 1.00 86.44 89 ILE A N 1
ATOM 688 C CA . ILE A 1 89 ? 8.858 14.735 -5.561 1.00 86.44 89 ILE A CA 1
ATOM 689 C C . ILE A 1 89 ? 8.628 13.263 -5.950 1.00 86.44 89 ILE A C 1
ATOM 691 O O . ILE A 1 89 ? 8.124 12.475 -5.155 1.00 86.44 89 ILE A O 1
ATOM 695 N N . LEU A 1 90 ? 9.019 12.864 -7.161 1.00 84.06 90 LEU A N 1
ATOM 696 C CA . LEU A 1 90 ? 8.863 11.489 -7.642 1.00 84.06 90 LEU A CA 1
ATOM 697 C C . LEU A 1 90 ? 9.809 10.485 -6.966 1.00 84.06 90 LEU A C 1
ATOM 699 O O . LEU A 1 90 ? 9.313 9.527 -6.374 1.00 84.06 90 LEU A O 1
ATOM 703 N N . PRO A 1 91 ? 11.144 10.669 -6.997 1.00 83.69 91 PRO A N 1
ATOM 704 C CA . PRO A 1 91 ? 12.065 9.748 -6.333 1.00 83.69 91 PRO A CA 1
ATOM 705 C C . PRO A 1 91 ? 11.896 9.732 -4.806 1.00 83.69 91 PRO A C 1
ATOM 707 O O . PRO A 1 91 ? 12.249 8.744 -4.171 1.00 83.69 91 PRO A O 1
ATOM 710 N N . SER A 1 92 ? 11.312 10.781 -4.216 1.00 87.50 92 SER A N 1
ATOM 711 C CA . SER A 1 92 ? 10.980 10.848 -2.786 1.00 87.50 92 SER A CA 1
ATOM 712 C C . SER A 1 92 ? 9.636 10.203 -2.410 1.00 87.50 92 SER A C 1
ATOM 714 O O . SER A 1 92 ? 9.294 10.161 -1.229 1.00 87.50 92 SER A O 1
ATOM 716 N N . ALA A 1 93 ? 8.895 9.628 -3.365 1.00 86.31 93 ALA A N 1
ATOM 717 C CA . ALA A 1 93 ? 7.624 8.950 -3.102 1.00 86.31 93 ALA A CA 1
ATOM 718 C C . ALA A 1 93 ? 7.655 7.872 -1.990 1.00 86.31 93 ALA A C 1
ATOM 720 O O . ALA A 1 93 ? 6.645 7.743 -1.295 1.00 86.31 93 ALA A O 1
ATOM 721 N N . PRO A 1 94 ? 8.758 7.131 -1.735 1.00 85.81 94 PRO A N 1
ATOM 722 C CA . PRO A 1 94 ? 8.821 6.207 -0.601 1.00 85.81 94 PRO A CA 1
ATOM 723 C C . PRO A 1 94 ? 8.522 6.859 0.760 1.00 85.81 94 PRO A C 1
ATOM 725 O O . PRO A 1 94 ? 7.881 6.234 1.598 1.00 85.81 94 PRO A O 1
ATOM 728 N N . PHE A 1 95 ? 8.852 8.139 0.968 1.00 87.56 95 PHE A N 1
ATOM 729 C CA . PHE A 1 95 ? 8.534 8.842 2.223 1.00 87.56 95 PHE A CA 1
ATOM 730 C C . PHE A 1 95 ? 7.024 9.069 2.429 1.00 87.56 95 PHE A C 1
ATOM 732 O O . PHE A 1 95 ? 6.540 9.221 3.557 1.00 87.56 95 PHE A O 1
ATOM 739 N N . ALA A 1 96 ? 6.235 9.062 1.350 1.00 88.12 96 ALA A N 1
ATOM 740 C CA . ALA A 1 96 ? 4.777 9.105 1.442 1.00 88.12 96 ALA A CA 1
ATOM 741 C C . ALA A 1 96 ? 4.216 7.838 2.110 1.00 88.12 96 ALA A C 1
ATOM 743 O O . ALA A 1 96 ? 3.213 7.900 2.829 1.00 88.12 96 ALA A O 1
ATOM 744 N N . VAL A 1 97 ? 4.886 6.699 1.905 1.00 86.75 97 VAL A N 1
ATOM 745 C CA . VAL A 1 97 ? 4.528 5.410 2.505 1.00 86.75 97 VAL A CA 1
ATOM 746 C C . VAL A 1 97 ? 4.722 5.457 4.024 1.00 86.75 97 VAL A C 1
ATOM 748 O O . VAL A 1 97 ? 3.834 5.022 4.759 1.00 86.75 97 VAL A O 1
ATOM 751 N N . ASP A 1 98 ? 5.800 6.080 4.506 1.00 90.19 98 ASP A N 1
ATOM 752 C CA . ASP A 1 98 ? 6.061 6.260 5.942 1.00 90.19 98 ASP A CA 1
ATOM 753 C C . ASP A 1 98 ? 4.960 7.080 6.622 1.00 90.19 98 ASP A C 1
ATOM 755 O O . ASP A 1 98 ? 4.440 6.705 7.677 1.00 90.19 98 ASP A O 1
ATOM 759 N N . THR A 1 99 ? 4.533 8.168 5.972 1.00 89.62 99 THR A N 1
ATOM 760 C CA . THR A 1 99 ? 3.428 9.010 6.455 1.00 89.62 99 THR A CA 1
ATOM 761 C C . THR A 1 99 ? 2.140 8.195 6.555 1.00 89.62 99 THR A C 1
ATOM 763 O O . THR A 1 99 ? 1.427 8.248 7.561 1.00 89.62 99 THR A O 1
ATOM 766 N N . PHE A 1 100 ? 1.848 7.388 5.534 1.00 86.00 100 PHE A N 1
ATOM 767 C CA . PHE A 1 100 ? 0.667 6.536 5.522 1.00 86.00 100 PHE A CA 1
ATOM 768 C C . PHE A 1 100 ? 0.707 5.451 6.612 1.00 86.00 100 PHE A C 1
ATOM 770 O O . PHE A 1 100 ? -0.318 5.182 7.256 1.00 86.00 100 PHE A O 1
ATOM 777 N N . PHE A 1 101 ? 1.874 4.851 6.862 1.00 86.56 101 PHE A N 1
ATOM 778 C CA . PHE A 1 101 ? 2.053 3.867 7.929 1.00 86.56 101 PHE A CA 1
ATOM 779 C C . PHE A 1 101 ? 1.902 4.482 9.315 1.00 86.56 101 PHE A C 1
ATOM 781 O O . PHE A 1 101 ? 1.144 3.942 10.126 1.00 86.56 101 PHE A O 1
ATOM 788 N N . PHE A 1 102 ? 2.538 5.629 9.567 1.00 90.56 102 PHE A N 1
ATOM 789 C CA . PHE A 1 102 ? 2.392 6.369 10.821 1.00 90.56 102 PHE A CA 1
ATOM 790 C C . PHE A 1 102 ? 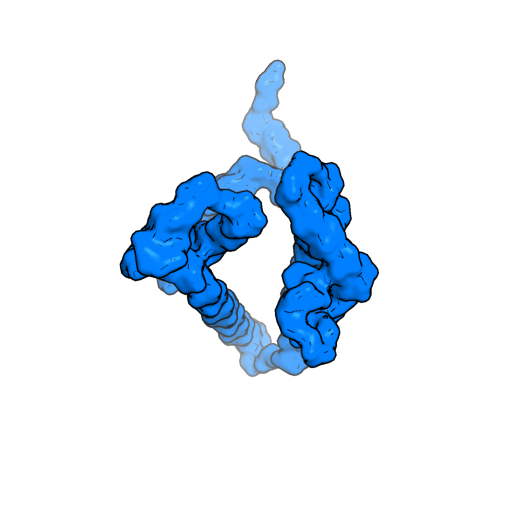0.917 6.664 11.110 1.00 90.56 102 PHE A C 1
ATOM 792 O O . PHE A 1 102 ? 0.394 6.346 12.179 1.00 90.56 102 PHE A O 1
ATOM 799 N N . MET A 1 103 ? 0.213 7.176 10.103 1.00 89.12 103 MET A N 1
ATOM 800 C CA . MET A 1 103 ? -1.205 7.499 10.181 1.00 89.12 103 MET A CA 1
ATOM 801 C C . MET A 1 103 ? -2.095 6.287 10.458 1.00 89.12 103 MET A C 1
ATOM 803 O O . MET A 1 103 ? -3.040 6.353 11.252 1.00 89.12 103 MET A O 1
ATOM 807 N N . SER A 1 104 ? -1.803 5.167 9.804 1.00 88.06 104 SER A N 1
ATOM 808 C CA . SER A 1 104 ? -2.523 3.913 10.014 1.00 88.06 104 SER A CA 1
ATOM 809 C C . SER A 1 104 ? -2.284 3.357 11.420 1.00 88.06 104 SER A C 1
ATOM 811 O O . SER A 1 104 ? -3.226 2.878 12.051 1.00 88.06 104 SER A O 1
ATOM 813 N N . GLY A 1 105 ? -1.055 3.456 11.933 1.00 90.25 105 GLY A N 1
ATOM 814 C CA . GLY A 1 105 ? -0.705 3.070 13.300 1.00 90.25 105 GLY A CA 1
ATOM 815 C C . GLY A 1 105 ? -1.399 3.937 14.348 1.00 90.25 105 GLY A C 1
ATOM 816 O O . GLY A 1 105 ? -2.066 3.407 15.237 1.00 90.25 105 GLY A O 1
ATOM 817 N N . PHE A 1 106 ? -1.326 5.262 14.195 1.00 90.56 106 PHE A N 1
ATOM 818 C CA . PHE A 1 106 ? -1.970 6.223 15.089 1.00 90.56 106 PHE A CA 1
ATOM 819 C C . PHE A 1 106 ? -3.473 5.958 15.227 1.00 90.56 106 PHE A C 1
ATOM 821 O O . PHE A 1 106 ? -3.986 5.851 16.340 1.00 90.56 106 PHE A O 1
ATOM 828 N N . LEU A 1 107 ? -4.183 5.776 14.106 1.00 88.81 107 LEU A N 1
ATOM 829 C CA . LEU A 1 107 ? -5.626 5.534 14.133 1.00 88.81 107 LEU A CA 1
ATOM 830 C C . LEU A 1 107 ? -5.982 4.208 14.822 1.00 88.81 107 LEU A C 1
ATOM 832 O O . LEU A 1 107 ? -6.982 4.140 15.535 1.00 88.81 107 LEU A O 1
ATOM 836 N N . VAL A 1 108 ? -5.173 3.160 14.630 1.00 89.31 108 VAL A N 1
ATOM 837 C CA . VAL A 1 108 ? -5.378 1.869 15.303 1.00 89.31 108 VAL A CA 1
ATOM 838 C C . VAL A 1 108 ? -5.254 2.027 16.814 1.00 89.31 108 VAL A C 1
ATOM 840 O O . VAL A 1 108 ? -6.149 1.586 17.532 1.00 89.31 108 VAL A O 1
ATOM 843 N N . VAL A 1 109 ? -4.203 2.695 17.294 1.00 89.81 109 VAL A N 1
ATOM 844 C CA . VAL A 1 109 ? -4.002 2.945 18.730 1.00 89.81 109 VAL A CA 1
ATOM 845 C C . VAL A 1 109 ? -5.124 3.817 19.293 1.00 89.81 109 VAL A C 1
ATOM 847 O O . VAL A 1 109 ? -5.711 3.478 20.317 1.00 89.81 109 VAL A O 1
ATOM 850 N N . PHE A 1 110 ? -5.495 4.887 18.590 1.00 88.94 110 PHE A N 1
ATOM 851 C CA . PHE A 1 110 ? -6.575 5.785 18.993 1.00 88.94 110 PHE A CA 1
ATOM 852 C C . PHE A 1 110 ? -7.923 5.063 19.148 1.00 88.94 110 PHE A C 1
ATOM 854 O O . PHE A 1 110 ? -8.629 5.240 20.142 1.00 88.94 110 PHE A O 1
ATOM 861 N N . VAL A 1 111 ? -8.287 4.214 18.181 1.00 86.94 111 VAL A N 1
ATOM 862 C CA . VAL A 1 111 ? -9.513 3.403 18.248 1.00 86.94 111 VAL A CA 1
ATOM 863 C C . VAL A 1 111 ? -9.412 2.337 19.340 1.00 86.94 111 VAL A C 1
ATOM 865 O O . VAL A 1 111 ? -10.412 2.048 19.996 1.00 86.94 111 VAL A O 1
ATOM 868 N N . MET A 1 112 ? -8.226 1.761 19.550 1.00 86.06 112 MET A N 1
ATOM 869 C CA . MET A 1 112 ? -7.990 0.758 20.586 1.00 86.06 112 MET A CA 1
ATOM 870 C C . MET A 1 112 ? -8.214 1.331 21.988 1.00 86.06 112 MET A C 1
ATOM 872 O O . MET A 1 112 ? -8.992 0.755 22.743 1.00 86.06 112 MET A O 1
ATOM 876 N N . ILE A 1 113 ? -7.613 2.483 22.303 1.00 87.81 113 ILE A N 1
ATOM 877 C CA . ILE A 1 113 ? -7.758 3.155 23.606 1.00 87.81 113 ILE A CA 1
ATOM 878 C C . ILE A 1 113 ? -9.233 3.440 23.896 1.00 87.81 113 ILE A C 1
ATOM 880 O O . ILE A 1 113 ? -9.760 2.995 24.911 1.00 87.81 113 ILE A O 1
ATOM 884 N N . ARG A 1 114 ? -9.948 4.054 22.945 1.00 86.94 114 ARG A N 1
ATOM 885 C CA . ARG A 1 114 ? -11.388 4.331 23.089 1.00 86.94 114 ARG A CA 1
ATOM 886 C C . ARG A 1 114 ? -12.226 3.075 23.299 1.00 86.94 114 ARG A C 1
ATOM 888 O O . ARG A 1 114 ? -13.250 3.109 23.976 1.00 86.94 114 ARG A O 1
ATOM 895 N N . ARG A 1 115 ? -11.837 1.957 22.681 1.00 85.19 115 ARG A N 1
ATOM 896 C CA . ARG A 1 115 ? -12.537 0.681 22.848 1.00 85.19 115 ARG A CA 1
ATOM 897 C C . ARG A 1 115 ? -12.289 0.081 24.229 1.00 85.19 115 ARG A C 1
ATOM 899 O O . ARG A 1 115 ? -13.209 -0.529 24.766 1.00 85.19 115 ARG A O 1
ATOM 906 N N . PHE A 1 116 ? -11.093 0.259 24.782 1.00 84.50 116 PHE A N 1
ATOM 907 C CA . PHE A 1 116 ? -10.761 -0.166 26.139 1.00 84.50 116 PHE A CA 1
ATOM 908 C C . PHE A 1 116 ? -11.493 0.676 27.182 1.00 84.50 116 PHE A C 1
ATOM 910 O O . PHE A 1 116 ? -12.197 0.095 28.000 1.00 84.50 116 PHE A O 1
ATOM 917 N N . GLU A 1 117 ? -11.463 2.007 27.066 1.00 85.56 117 GLU A N 1
ATOM 918 C CA . GLU A 1 117 ? -12.217 2.920 27.944 1.00 85.56 117 GLU A CA 1
ATOM 919 C C . GLU A 1 117 ? -13.716 2.584 27.948 1.00 85.56 117 GLU A C 1
ATOM 921 O O . GLU A 1 117 ? -14.351 2.463 28.994 1.00 85.56 117 GLU A O 1
ATOM 926 N N . LYS A 1 118 ? -14.295 2.363 26.761 1.00 85.12 118 LYS A N 1
ATOM 927 C CA . LYS A 1 118 ? -15.715 2.022 26.627 1.00 85.12 118 LYS A CA 1
ATOM 928 C C . LYS A 1 118 ? -16.055 0.652 27.234 1.00 85.12 118 LYS A C 1
ATOM 930 O O . LYS A 1 118 ? -17.161 0.458 27.731 1.00 85.12 118 LYS A O 1
ATOM 935 N N . HIS A 1 119 ? -15.144 -0.315 27.146 1.00 84.00 119 HIS A N 1
ATOM 936 C CA . HIS A 1 119 ? -15.340 -1.646 27.723 1.00 84.00 119 HIS A CA 1
ATOM 937 C C . HIS A 1 119 ? -15.250 -1.617 29.250 1.00 84.00 119 HIS A C 1
ATOM 939 O O . HIS A 1 119 ? -16.082 -2.225 29.916 1.00 84.00 119 HIS A O 1
ATOM 945 N N . GLU A 1 120 ? -14.287 -0.875 29.793 1.00 84.44 120 GLU A N 1
ATOM 946 C CA . GLU A 1 120 ? -14.128 -0.656 31.232 1.00 84.44 120 GLU A CA 1
ATOM 947 C C . GLU A 1 120 ? -15.380 -0.004 31.839 1.00 84.44 120 GLU A C 1
ATOM 949 O O . GLU A 1 120 ? -15.897 -0.473 32.852 1.00 84.44 120 GLU A O 1
ATOM 954 N N . GLN A 1 121 ? -15.944 0.999 31.155 1.00 83.88 121 GLN A N 1
ATOM 955 C CA . GLN A 1 121 ? -17.205 1.640 31.551 1.00 83.88 121 GLN A CA 1
ATOM 956 C C . GLN A 1 121 ? -18.406 0.680 31.567 1.00 83.88 121 GLN A C 1
ATOM 958 O O . GLN A 1 121 ? -19.306 0.851 32.383 1.00 83.88 121 GLN A O 1
ATOM 963 N N . MET A 1 122 ? -18.453 -0.306 30.664 1.00 83.38 122 MET A N 1
ATOM 964 C CA . MET A 1 122 ? -19.577 -1.248 30.569 1.00 83.38 122 MET A CA 1
ATOM 965 C C . MET A 1 122 ? -19.468 -2.445 31.517 1.00 83.38 122 MET A C 1
ATOM 967 O O . MET A 1 122 ? -20.497 -2.986 31.910 1.00 83.38 122 MET A O 1
ATOM 971 N N . ASN A 1 123 ? -18.255 -2.853 31.894 1.00 81.00 123 ASN A N 1
ATOM 972 C CA . ASN A 1 123 ? -18.016 -4.055 32.696 1.00 81.00 123 ASN A CA 1
ATOM 973 C C . ASN A 1 123 ? -17.602 -3.739 34.142 1.00 81.00 123 ASN A C 1
ATOM 975 O O . ASN A 1 123 ? -16.762 -4.432 34.706 1.00 81.00 123 ASN A O 1
ATOM 979 N N . ASN A 1 124 ? -18.178 -2.701 34.756 1.00 79.25 124 ASN A N 1
ATOM 980 C CA . ASN A 1 124 ? -17.925 -2.334 36.159 1.00 79.25 124 ASN A CA 1
ATOM 981 C C . ASN A 1 124 ? -16.430 -2.151 36.511 1.00 79.25 124 ASN A C 1
ATOM 983 O O . ASN A 1 124 ? -16.017 -2.474 37.622 1.00 79.25 124 ASN A O 1
ATOM 987 N N . GLY A 1 125 ? -15.613 -1.641 35.583 1.00 76.69 125 GLY A N 1
ATOM 988 C CA . GLY A 1 125 ? -14.177 -1.439 35.807 1.00 76.69 125 GLY A CA 1
ATOM 989 C C . GLY A 1 125 ? -13.297 -2.667 35.547 1.00 76.69 125 GLY A C 1
ATOM 990 O O . GLY A 1 125 ? -12.090 -2.599 35.764 1.00 76.69 125 GLY A O 1
ATOM 991 N N . GLU A 1 126 ? -13.853 -3.783 35.060 1.00 77.19 126 GLU A N 1
ATOM 992 C CA . GLU A 1 126 ? -13.055 -4.952 34.672 1.00 77.19 126 GLU A CA 1
ATOM 993 C C . GLU A 1 126 ? -12.222 -4.644 33.407 1.00 77.19 126 GLU A C 1
ATOM 995 O O . GLU A 1 126 ? -12.786 -4.354 32.335 1.00 77.19 126 GLU A O 1
ATOM 1000 N N . PRO A 1 127 ? -10.878 -4.725 33.481 1.00 72.19 127 PRO A N 1
ATOM 1001 C CA . PRO A 1 127 ? -10.023 -4.472 32.333 1.00 72.19 127 PRO A CA 1
ATOM 1002 C C . PRO A 1 127 ? -10.222 -5.561 31.278 1.00 72.19 127 PRO A C 1
ATOM 1004 O O . PRO A 1 127 ? -10.367 -6.749 31.574 1.00 72.19 127 PRO A O 1
ATOM 1007 N N . ILE A 1 128 ? -10.192 -5.174 30.002 1.00 76.81 128 ILE A N 1
ATOM 1008 C CA . ILE A 1 128 ? -10.257 -6.155 28.920 1.00 76.81 128 ILE A CA 1
ATOM 1009 C C . ILE A 1 128 ? -9.008 -7.049 28.978 1.00 76.81 128 ILE A C 1
ATOM 1011 O O . ILE A 1 128 ? -7.889 -6.565 29.162 1.00 76.81 128 ILE A O 1
ATOM 1015 N N . GLY A 1 129 ? -9.178 -8.359 28.784 1.00 79.25 129 GLY A N 1
ATOM 1016 C CA . GLY A 1 129 ? -8.067 -9.311 28.712 1.00 79.25 129 GLY A CA 1
ATOM 1017 C C . GLY A 1 129 ? -7.193 -9.076 27.475 1.00 79.25 129 GLY A C 1
ATOM 1018 O O . GLY A 1 129 ? -7.320 -9.790 26.478 1.00 79.25 129 GLY A O 1
ATOM 1019 N N . TRP A 1 130 ? -6.310 -8.073 27.530 1.00 76.81 130 TRP A N 1
ATOM 1020 C CA . TRP A 1 130 ? -5.460 -7.628 26.420 1.00 76.81 130 TRP A CA 1
ATOM 1021 C C . TRP A 1 130 ? -4.647 -8.782 25.823 1.00 76.81 130 TRP A C 1
ATOM 1023 O O . TRP A 1 130 ? -4.564 -8.905 24.604 1.00 76.81 130 TRP A O 1
ATOM 1033 N N . LEU A 1 131 ? -4.156 -9.694 26.668 1.00 79.81 131 LEU A N 1
ATOM 1034 C CA . LEU A 1 131 ? -3.358 -10.849 26.259 1.00 79.81 131 LEU A CA 1
ATOM 1035 C C . LEU A 1 131 ? -4.118 -11.816 25.334 1.00 79.81 131 LEU A C 1
ATOM 1037 O O . LEU A 1 131 ? -3.516 -12.432 24.462 1.00 79.81 131 LEU A O 1
ATOM 1041 N N . ARG A 1 132 ? -5.445 -11.929 25.480 1.00 82.62 132 ARG A N 1
ATOM 1042 C CA . ARG A 1 132 ? -6.291 -12.762 24.607 1.00 82.62 132 ARG A CA 1
ATOM 1043 C C . ARG A 1 132 ? -6.835 -11.974 23.417 1.00 82.62 132 ARG A C 1
ATOM 1045 O O . ARG A 1 132 ? -6.986 -12.520 22.326 1.00 82.62 132 ARG A O 1
ATOM 1052 N N . TRP A 1 133 ? -7.134 -10.694 23.619 1.00 84.12 133 TRP A N 1
ATOM 1053 C CA . TRP A 1 133 ? -7.747 -9.852 22.596 1.00 84.12 133 TRP A CA 1
ATOM 1054 C C . TRP A 1 133 ? -6.755 -9.389 21.523 1.00 84.12 133 TRP A C 1
ATOM 1056 O O . TRP A 1 133 ? -7.091 -9.399 20.340 1.00 84.12 133 TRP A O 1
ATOM 1066 N N . VAL A 1 134 ? -5.526 -9.029 21.908 1.00 86.12 134 VAL A N 1
ATOM 1067 C CA . VAL A 1 134 ? -4.502 -8.517 20.985 1.00 86.12 134 VAL A CA 1
ATOM 1068 C C . VAL A 1 134 ? -4.134 -9.547 19.904 1.00 86.12 134 VAL A C 1
ATOM 1070 O O . VAL A 1 134 ? -4.211 -9.190 18.725 1.00 86.12 134 VAL A O 1
ATOM 1073 N N . PRO A 1 135 ? -3.829 -10.826 20.220 1.00 88.00 135 PRO A N 1
ATOM 1074 C CA . PRO A 1 135 ? -3.571 -11.836 19.191 1.00 88.00 135 PRO A CA 1
ATOM 1075 C C . PRO A 1 135 ? -4.762 -12.043 18.254 1.00 88.00 135 PRO A C 1
ATOM 1077 O O . PRO A 1 135 ? -4.582 -12.144 17.044 1.00 88.00 135 PRO A O 1
ATOM 1080 N N . PHE A 1 136 ? -5.989 -12.043 18.786 1.00 88.88 136 PHE A N 1
ATOM 1081 C CA . PHE A 1 136 ? -7.201 -12.182 17.977 1.00 88.88 136 PHE A CA 1
ATOM 1082 C C . PHE A 1 136 ? -7.408 -10.988 17.031 1.00 88.88 136 PHE A C 1
ATOM 1084 O O . PHE A 1 136 ? -7.761 -11.167 15.865 1.00 88.88 136 PHE A O 1
ATOM 1091 N N . PHE A 1 137 ? -7.139 -9.768 17.502 1.00 88.00 137 PHE A N 1
ATOM 1092 C CA . PHE A 1 137 ? -7.191 -8.556 16.687 1.00 88.00 137 PHE A CA 1
ATOM 1093 C C . PHE A 1 137 ? -6.193 -8.611 15.522 1.00 88.00 137 PHE A C 1
ATOM 1095 O O . PHE A 1 137 ? -6.571 -8.362 14.373 1.00 88.00 137 PHE A O 1
ATOM 1102 N N . TYR A 1 138 ? -4.937 -8.975 15.798 1.00 88.75 138 TYR A N 1
ATOM 1103 C CA . TYR A 1 138 ? -3.916 -9.117 14.760 1.00 88.75 138 TYR A CA 1
ATOM 1104 C C . TYR A 1 138 ? -4.225 -10.265 13.800 1.00 88.75 138 TYR A C 1
ATOM 1106 O O . TYR A 1 138 ? -4.083 -10.082 12.593 1.00 88.75 138 TYR A O 1
ATOM 1114 N N . LEU A 1 139 ? -4.728 -11.398 14.297 1.00 91.75 139 LEU A N 1
ATOM 1115 C CA . LEU A 1 139 ? -5.153 -12.523 13.467 1.00 91.75 139 LEU A CA 1
ATOM 1116 C C . LEU A 1 139 ? -6.263 -12.111 12.496 1.00 91.75 139 LEU A C 1
ATOM 1118 O O . LEU A 1 139 ? -6.154 -12.353 11.299 1.00 91.75 139 LEU A O 1
ATOM 1122 N N . HIS A 1 140 ? -7.304 -11.431 12.978 1.00 89.00 140 HIS A N 1
ATOM 1123 C CA . HIS A 1 140 ? -8.382 -10.942 12.119 1.00 89.00 140 HIS A CA 1
ATOM 1124 C C . HIS A 1 140 ? -7.870 -9.936 11.077 1.00 89.00 140 HIS A C 1
ATOM 1126 O O . HIS A 1 140 ? -8.265 -9.975 9.910 1.00 89.00 140 HIS A O 1
ATOM 1132 N N . ARG A 1 141 ? -6.965 -9.031 11.477 1.00 89.06 141 ARG A N 1
ATOM 1133 C CA . ARG A 1 141 ? -6.328 -8.087 10.550 1.00 89.06 141 ARG A CA 1
ATOM 1134 C C . ARG A 1 141 ? -5.528 -8.821 9.473 1.00 89.06 141 ARG A C 1
ATOM 1136 O O . ARG A 1 141 ? -5.634 -8.462 8.305 1.00 89.06 141 ARG A O 1
ATOM 1143 N N . PHE A 1 142 ? -4.778 -9.846 9.856 1.00 88.94 142 PHE A N 1
ATOM 1144 C CA . PHE A 1 142 ? -3.968 -10.653 8.953 1.00 88.94 142 PHE A CA 1
ATOM 1145 C C . PHE A 1 142 ? -4.839 -11.455 7.975 1.00 88.94 142 PHE A C 1
ATOM 1147 O O . PHE A 1 142 ? -4.676 -11.324 6.764 1.00 88.94 142 PHE A O 1
ATOM 1154 N N . LEU A 1 143 ? -5.853 -12.168 8.476 1.00 91.62 143 LEU A N 1
ATOM 1155 C CA . LEU A 1 143 ? -6.809 -12.934 7.664 1.00 91.62 143 LEU A CA 1
ATOM 1156 C C . LEU A 1 143 ? -7.585 -12.070 6.664 1.00 91.62 143 LEU A C 1
ATOM 1158 O O . LEU A 1 143 ? -7.973 -12.556 5.607 1.00 91.62 143 LEU A O 1
ATOM 1162 N N . ARG A 1 144 ? -7.797 -10.785 6.967 1.00 89.81 144 ARG A N 1
ATOM 1163 C CA . ARG A 1 144 ? -8.414 -9.839 6.029 1.00 89.81 144 ARG A CA 1
ATOM 1164 C C . ARG A 1 144 ? -7.459 -9.385 4.918 1.00 89.81 144 ARG A C 1
ATOM 1166 O O . ARG A 1 144 ? -7.925 -9.064 3.828 1.00 89.81 144 ARG A O 1
ATOM 1173 N N . LEU A 1 145 ? -6.156 -9.305 5.188 1.00 89.06 145 LEU A N 1
ATOM 1174 C CA . LEU A 1 145 ? -5.151 -8.800 4.243 1.00 89.06 145 LEU A CA 1
ATOM 1175 C C . LEU A 1 145 ? -4.643 -9.887 3.287 1.00 89.06 145 LEU A C 1
ATOM 1177 O O . LEU A 1 145 ? -4.433 -9.600 2.110 1.00 89.06 145 LEU A O 1
ATOM 1181 N N . ILE A 1 146 ? -4.500 -11.126 3.769 1.00 90.81 146 ILE A N 1
ATO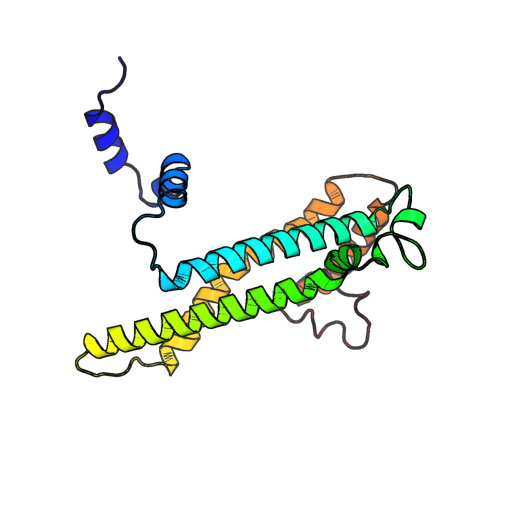M 1182 C CA . ILE A 1 146 ? -3.990 -12.257 2.978 1.00 90.81 146 ILE A CA 1
ATOM 1183 C C . ILE A 1 146 ? -4.733 -12.457 1.646 1.00 90.81 146 ILE A C 1
ATOM 1185 O O . ILE A 1 146 ? -4.047 -12.594 0.636 1.00 90.81 146 ILE A O 1
ATOM 1189 N N . PRO A 1 147 ? -6.083 -12.454 1.573 1.00 90.50 147 PRO A N 1
ATOM 1190 C CA . PRO A 1 147 ? -6.783 -12.752 0.323 1.00 90.50 147 PRO A CA 1
ATOM 1191 C C . PRO A 1 147 ? -6.458 -11.743 -0.776 1.00 90.50 147 PRO A C 1
ATOM 1193 O O . PRO A 1 147 ? -6.240 -12.119 -1.924 1.00 90.50 147 PRO A O 1
ATOM 1196 N N . LEU A 1 148 ? -6.383 -10.460 -0.409 1.00 91.06 148 LEU A N 1
ATOM 1197 C CA . LEU A 1 148 ? -6.033 -9.398 -1.343 1.00 91.06 148 LEU A CA 1
ATOM 1198 C C . LEU A 1 148 ? -4.564 -9.495 -1.762 1.00 91.06 148 LEU A C 1
ATOM 1200 O O . LEU A 1 148 ? -4.260 -9.366 -2.942 1.00 91.06 148 LEU A O 1
ATOM 1204 N N . TYR A 1 149 ? -3.663 -9.753 -0.812 1.00 90.19 149 TYR A N 1
ATOM 1205 C CA . TYR A 1 149 ? -2.240 -9.915 -1.104 1.00 90.19 149 TYR A CA 1
ATOM 1206 C C . TYR A 1 149 ? -1.987 -11.091 -2.055 1.00 90.19 149 TYR A C 1
ATOM 1208 O O . TYR A 1 149 ? -1.305 -10.929 -3.064 1.00 90.19 149 TYR A O 1
ATOM 1216 N N . PHE A 1 150 ? -2.611 -12.242 -1.793 1.00 89.50 150 PHE A N 1
ATOM 1217 C CA . PHE A 1 150 ? -2.536 -13.415 -2.661 1.00 89.50 150 PHE A CA 1
ATOM 1218 C C . PHE A 1 150 ? -3.090 -13.127 -4.056 1.00 89.50 150 PHE A C 1
ATOM 1220 O O . PHE A 1 150 ? -2.474 -13.496 -5.051 1.00 89.50 150 PHE A O 1
ATOM 1227 N N . PHE A 1 151 ? -4.226 -12.432 -4.139 1.00 91.94 151 PHE A N 1
ATOM 1228 C CA . PHE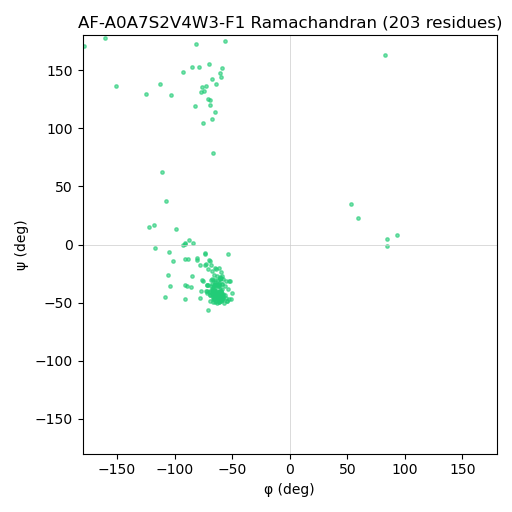 A 1 151 ? -4.809 -12.038 -5.415 1.00 91.94 151 PHE A CA 1
ATOM 1229 C C . PHE A 1 151 ? -3.866 -11.137 -6.224 1.00 91.94 151 PHE A C 1
ATOM 1231 O O . PHE A 1 151 ? -3.627 -11.409 -7.397 1.00 91.94 151 PHE A O 1
ATOM 1238 N N . CYS A 1 152 ? -3.276 -10.111 -5.605 1.00 90.88 152 CYS A N 1
ATOM 1239 C CA . CYS A 1 152 ? -2.310 -9.233 -6.269 1.00 90.88 152 CYS A CA 1
ATOM 1240 C C . CYS A 1 152 ? -1.046 -9.987 -6.708 1.00 90.88 152 CYS A C 1
ATOM 1242 O O . CYS A 1 152 ? -0.601 -9.811 -7.841 1.00 90.88 152 CYS A O 1
ATOM 1244 N N . LEU A 1 153 ? -0.499 -10.852 -5.846 1.00 89.06 153 LEU A N 1
ATOM 1245 C CA . LEU A 1 153 ? 0.662 -11.685 -6.166 1.00 89.06 153 LEU A CA 1
ATOM 1246 C C . LEU A 1 153 ? 0.361 -12.614 -7.347 1.00 89.06 153 LEU A C 1
ATOM 1248 O O . LEU A 1 153 ? 1.158 -12.716 -8.273 1.00 89.06 153 LEU A O 1
ATOM 1252 N N . PHE A 1 154 ? -0.809 -13.253 -7.348 1.00 90.12 154 PHE A N 1
ATOM 1253 C CA . PHE A 1 154 ? -1.250 -14.120 -8.436 1.00 90.12 154 PHE A CA 1
ATOM 1254 C C . PHE A 1 154 ? -1.430 -13.351 -9.749 1.00 90.12 154 PHE A C 1
ATOM 1256 O O . PHE A 1 154 ? -0.964 -13.808 -10.793 1.00 90.12 154 PHE A O 1
ATOM 1263 N N . LEU A 1 155 ? -2.064 -12.174 -9.708 1.00 90.00 155 LEU A N 1
ATOM 1264 C CA . LEU A 1 155 ? -2.191 -11.313 -10.883 1.00 90.00 155 LEU A CA 1
ATOM 1265 C C . LEU A 1 155 ? -0.816 -10.943 -11.445 1.00 90.00 155 LEU A C 1
ATOM 1267 O O . LEU A 1 155 ? -0.595 -11.073 -12.646 1.00 90.00 155 LEU A O 1
ATOM 1271 N N . TRP A 1 156 ? 0.117 -10.531 -10.587 1.00 86.38 156 TRP A N 1
ATOM 1272 C CA . TRP A 1 156 ? 1.469 -10.161 -10.998 1.00 86.38 156 TRP A CA 1
ATOM 1273 C C . TRP A 1 156 ? 2.255 -11.341 -11.580 1.00 86.38 156 TRP A C 1
ATOM 1275 O O . TRP A 1 156 ? 2.903 -11.212 -12.613 1.00 86.38 156 TRP A O 1
ATOM 1285 N N . TRP A 1 157 ? 2.169 -12.506 -10.941 1.00 87.00 157 TRP A N 1
ATOM 1286 C CA . TRP A 1 157 ? 2.947 -13.688 -11.302 1.00 87.00 157 TRP A CA 1
ATOM 1287 C C . TRP A 1 157 ? 2.402 -14.424 -12.532 1.00 87.00 157 TRP A C 1
ATOM 1289 O O . TRP A 1 157 ? 3.169 -14.794 -13.420 1.00 87.00 157 TRP A O 1
ATOM 1299 N N . GLN A 1 158 ? 1.087 -14.649 -12.598 1.00 89.38 158 GLN A N 1
ATOM 1300 C CA . GLN A 1 158 ? 0.475 -15.508 -13.618 1.00 89.38 158 GLN A CA 1
ATOM 1301 C C . GLN A 1 158 ? -0.225 -14.723 -14.724 1.00 89.38 158 GLN A C 1
ATOM 1303 O O . GLN A 1 158 ? -0.189 -15.140 -15.880 1.00 89.38 158 GLN A O 1
ATOM 1308 N N . VAL A 1 159 ? -0.853 -13.591 -14.395 1.00 89.69 159 VAL A N 1
ATOM 1309 C CA . VAL A 1 159 ? -1.704 -12.861 -15.345 1.00 89.69 159 VAL A CA 1
ATOM 1310 C C . VAL A 1 159 ? -0.911 -11.810 -16.120 1.00 89.69 159 VAL A C 1
ATOM 1312 O O . VAL A 1 159 ? -0.997 -11.764 -17.345 1.00 89.69 159 VAL A O 1
ATOM 1315 N N . MET A 1 160 ? -0.085 -11.002 -15.451 1.00 86.38 160 MET A N 1
ATOM 1316 C CA . MET A 1 160 ? 0.681 -9.945 -16.121 1.00 86.38 160 MET A CA 1
ATOM 1317 C C . MET A 1 160 ? 1.564 -10.464 -17.264 1.00 86.38 160 MET A C 1
ATOM 1319 O O . MET A 1 160 ? 1.488 -9.859 -18.326 1.00 86.38 160 MET A O 1
ATOM 1323 N N . PRO A 1 161 ? 2.303 -11.590 -17.154 1.00 86.00 161 PRO A N 1
ATOM 1324 C CA . PRO A 1 161 ? 3.167 -12.064 -18.240 1.00 86.00 161 PRO A CA 1
ATOM 1325 C C . PRO A 1 161 ? 2.424 -12.567 -19.485 1.00 86.00 161 PRO A C 1
ATOM 1327 O O . PRO A 1 161 ? 3.046 -12.699 -20.540 1.00 86.00 161 PRO A O 1
ATOM 1330 N N . VAL A 1 162 ? 1.124 -12.872 -19.384 1.00 87.75 162 VAL A N 1
ATOM 1331 C CA . VAL A 1 162 ? 0.313 -13.379 -20.509 1.00 87.75 162 VAL A CA 1
ATOM 1332 C C . VAL A 1 162 ? -0.568 -12.309 -21.155 1.00 87.75 162 VAL A C 1
ATOM 1334 O O . VAL A 1 162 ? -1.074 -12.524 -22.251 1.00 87.75 162 VAL A O 1
ATOM 1337 N N . LEU A 1 163 ? -0.750 -11.153 -20.507 1.00 87.56 163 LEU A N 1
ATOM 1338 C CA . LEU A 1 163 ? -1.642 -10.087 -20.980 1.00 87.56 163 LEU A CA 1
ATOM 1339 C C . LEU A 1 163 ? -1.116 -9.297 -22.188 1.00 87.56 163 LEU A C 1
ATOM 1341 O O . LEU A 1 163 ? -1.847 -8.475 -22.739 1.00 87.56 163 LEU A O 1
ATOM 1345 N N . GLY A 1 164 ? 0.128 -9.508 -22.608 1.00 83.25 164 GLY A N 1
ATOM 1346 C CA . GLY A 1 164 ? 0.733 -8.709 -23.662 1.00 83.25 164 GLY A CA 1
ATOM 1347 C C . GLY A 1 164 ? 1.931 -9.364 -24.328 1.00 83.25 164 GLY A C 1
ATOM 1348 O O . GLY A 1 164 ? 2.373 -10.456 -23.981 1.00 83.25 164 GLY A O 1
ATOM 1349 N N . SER A 1 165 ? 2.453 -8.657 -25.322 1.00 83.25 165 SER A N 1
ATOM 1350 C CA . SER A 1 165 ? 3.670 -9.001 -26.047 1.00 83.25 165 SER A CA 1
ATOM 1351 C C . SER A 1 165 ? 4.319 -7.710 -26.531 1.00 83.25 165 SER A C 1
ATOM 1353 O O . SER A 1 165 ? 3.627 -6.827 -27.037 1.00 83.25 165 SER A O 1
ATOM 1355 N N . GLY A 1 166 ? 5.635 -7.582 -26.395 1.00 83.50 166 GLY A N 1
ATOM 1356 C CA . GLY A 1 166 ? 6.350 -6.383 -26.820 1.00 83.50 166 GLY A CA 1
ATOM 1357 C C . GLY A 1 166 ? 7.860 -6.479 -26.603 1.00 83.50 166 GLY A C 1
ATOM 1358 O O . GLY A 1 166 ? 8.330 -7.402 -25.938 1.00 83.50 166 GLY A O 1
ATOM 1359 N N . PRO A 1 167 ? 8.636 -5.517 -27.127 1.00 83.06 167 PRO A N 1
ATOM 1360 C CA . PRO A 1 167 ? 10.098 -5.536 -27.046 1.00 83.06 167 PRO A CA 1
ATOM 1361 C C . PRO A 1 167 ? 10.629 -5.458 -25.607 1.00 83.06 167 PRO A C 1
ATOM 1363 O O . PRO A 1 167 ? 11.687 -6.004 -25.325 1.00 83.06 167 PRO A O 1
ATOM 1366 N N . PHE A 1 168 ? 9.882 -4.849 -24.679 1.00 82.81 168 PHE A N 1
ATOM 1367 C CA . PHE A 1 168 ? 10.223 -4.796 -23.249 1.00 82.81 168 PHE A CA 1
ATOM 1368 C C . PHE A 1 168 ? 9.637 -5.960 -22.430 1.00 82.81 168 PHE A C 1
ATOM 1370 O O . PHE A 1 168 ? 9.840 -6.042 -21.222 1.00 82.81 168 PHE A O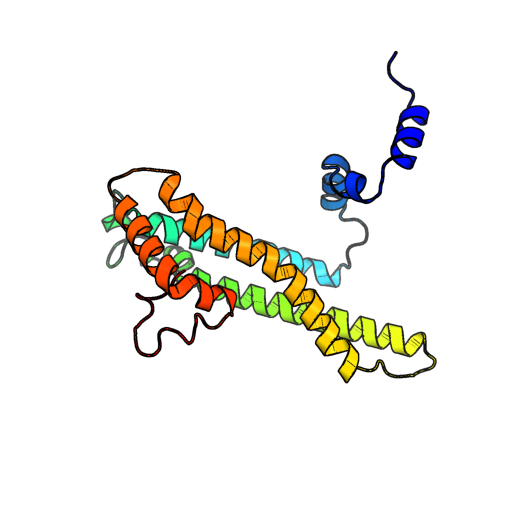 1
ATOM 1377 N N . TRP A 1 169 ? 8.924 -6.892 -23.070 1.00 85.88 169 TRP A N 1
ATOM 1378 C CA . TRP A 1 169 ? 8.195 -7.960 -22.378 1.00 85.88 169 TRP A CA 1
ATOM 1379 C C . TRP A 1 169 ? 9.096 -9.050 -21.782 1.00 85.88 169 TRP A C 1
ATOM 1381 O O . TRP A 1 169 ? 8.678 -9.783 -20.888 1.00 85.88 169 TRP A O 1
ATOM 1391 N N . TYR A 1 170 ? 10.358 -9.128 -22.213 1.00 85.25 170 TYR A N 1
ATOM 1392 C CA . TYR A 1 170 ? 11.353 -10.029 -21.621 1.00 85.25 170 TYR A CA 1
ATOM 1393 C C . TYR A 1 170 ? 11.572 -9.758 -20.120 1.00 85.25 170 TYR A C 1
ATOM 1395 O O . TYR A 1 170 ? 11.922 -10.674 -19.379 1.00 85.25 170 TYR A O 1
ATOM 1403 N N . GLN A 1 171 ? 11.337 -8.523 -19.656 1.00 83.06 171 GLN A N 1
ATOM 1404 C CA . GLN A 1 171 ? 11.433 -8.173 -18.237 1.00 83.06 171 GLN A CA 1
ATOM 1405 C C . GLN A 1 171 ? 10.400 -8.961 -17.424 1.00 83.06 171 GLN A C 1
ATOM 1407 O O . GLN A 1 171 ? 10.762 -9.627 -16.462 1.00 83.06 171 GLN A O 1
ATOM 1412 N N . TRP A 1 172 ? 9.146 -9.005 -17.881 1.00 84.19 172 TRP A N 1
ATOM 1413 C CA . TRP A 1 172 ? 8.084 -9.797 -17.253 1.00 84.19 172 TRP A CA 1
ATOM 1414 C C . TRP A 1 172 ? 8.373 -11.299 -17.250 1.00 84.19 172 TRP A C 1
ATOM 1416 O O . TRP A 1 172 ? 8.040 -11.988 -16.289 1.00 84.19 172 TRP A O 1
ATOM 1426 N N . GLN A 1 173 ? 9.018 -11.819 -18.298 1.00 84.88 173 GLN A N 1
ATOM 1427 C CA . GLN A 1 173 ? 9.428 -13.227 -18.348 1.00 84.88 173 GLN A CA 1
ATOM 1428 C C . GLN A 1 173 ? 10.511 -13.543 -17.310 1.00 84.88 173 GLN A C 1
ATOM 1430 O O . GLN A 1 173 ? 10.462 -14.597 -16.677 1.00 84.88 173 GLN A O 1
ATOM 1435 N N . ARG A 1 174 ? 11.456 -12.617 -17.097 1.00 84.44 174 ARG A N 1
ATOM 1436 C CA . ARG A 1 174 ? 12.462 -12.728 -16.036 1.00 84.44 174 ARG A CA 1
ATOM 1437 C C . ARG A 1 174 ? 11.813 -12.702 -14.653 1.00 84.44 174 ARG A C 1
ATOM 1439 O O . ARG A 1 174 ? 12.092 -13.589 -13.854 1.00 84.44 174 ARG A O 1
ATOM 1446 N N . GLU A 1 175 ? 10.927 -11.740 -14.393 1.00 83.50 175 GLU A N 1
ATOM 1447 C CA . GLU A 1 175 ? 10.209 -11.641 -13.112 1.00 83.50 175 GLU A CA 1
ATOM 1448 C C . GLU A 1 175 ? 9.379 -12.903 -12.832 1.00 83.50 175 GLU A C 1
ATOM 1450 O O . GLU A 1 1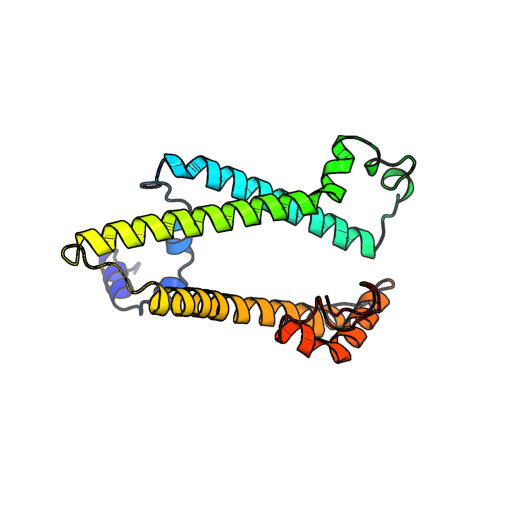75 ? 9.392 -13.436 -11.723 1.00 83.50 175 GLU A O 1
ATOM 1455 N N . LYS A 1 176 ? 8.718 -13.454 -13.859 1.00 86.50 176 LYS A N 1
ATOM 1456 C CA . LYS A 1 176 ? 7.994 -14.723 -13.744 1.00 86.50 176 LYS A CA 1
ATOM 1457 C C . LYS A 1 176 ? 8.911 -15.870 -13.318 1.00 86.50 176 LYS A C 1
ATOM 1459 O O . LYS A 1 176 ? 8.557 -16.598 -12.397 1.00 86.50 176 LYS A O 1
ATOM 1464 N N . ALA A 1 177 ? 10.078 -16.017 -13.949 1.00 87.00 177 ALA A N 1
ATOM 1465 C CA . ALA A 1 177 ? 11.022 -17.087 -13.621 1.00 87.00 177 ALA A CA 1
ATOM 1466 C C . ALA A 1 177 ? 11.528 -16.998 -12.169 1.00 87.00 177 ALA A C 1
ATOM 1468 O O . ALA A 1 177 ? 11.691 -18.022 -11.507 1.00 87.00 177 ALA A O 1
ATOM 1469 N N . LEU A 1 178 ? 11.724 -15.780 -11.650 1.00 84.50 178 LEU A N 1
ATOM 1470 C CA . LEU A 1 178 ? 12.063 -15.550 -10.241 1.00 84.50 178 LEU A CA 1
ATOM 1471 C C . LEU A 1 178 ? 10.899 -15.926 -9.315 1.00 84.50 178 LEU A C 1
ATOM 1473 O O . LEU A 1 178 ? 11.094 -16.601 -8.302 1.00 84.50 178 LEU A O 1
ATOM 1477 N N . CYS A 1 179 ? 9.676 -15.544 -9.681 1.00 85.88 179 CYS A N 1
ATOM 1478 C CA . CYS A 1 179 ? 8.475 -15.913 -8.941 1.00 85.88 179 CYS A CA 1
ATOM 1479 C C . CYS A 1 179 ? 8.190 -17.415 -8.954 1.00 85.88 179 CYS A C 1
ATOM 1481 O O . CYS A 1 179 ? 7.792 -17.943 -7.921 1.00 85.88 179 CYS A O 1
ATOM 1483 N N . ASP A 1 180 ? 8.487 -18.141 -10.030 1.00 86.12 180 ASP A N 1
ATOM 1484 C CA . ASP A 1 180 ? 8.348 -19.602 -10.053 1.00 86.12 180 ASP A CA 1
ATOM 1485 C C . ASP A 1 180 ? 9.238 -20.286 -8.990 1.00 86.12 180 ASP A C 1
ATOM 1487 O O . ASP A 1 180 ? 8.851 -21.313 -8.431 1.00 86.12 180 ASP A O 1
ATOM 1491 N N . MET A 1 181 ? 10.385 -19.689 -8.636 1.00 83.88 181 MET A N 1
ATOM 1492 C CA . MET A 1 181 ? 11.297 -20.205 -7.603 1.00 83.88 181 MET A CA 1
ATOM 1493 C C . MET A 1 181 ? 10.980 -19.700 -6.184 1.00 83.88 181 MET A C 1
ATOM 1495 O O . MET A 1 181 ? 11.140 -20.446 -5.214 1.00 83.88 181 MET A O 1
ATOM 1499 N N . PHE A 1 182 ? 10.529 -18.447 -6.047 1.00 84.06 182 PHE A N 1
ATOM 1500 C CA . PHE A 1 182 ? 10.403 -17.752 -4.755 1.00 84.06 182 PHE A CA 1
ATOM 1501 C C . PHE A 1 182 ? 8.982 -17.251 -4.425 1.00 84.06 182 PHE A C 1
ATOM 1503 O O . PHE A 1 182 ? 8.806 -16.456 -3.503 1.00 84.06 182 PHE A O 1
ATOM 1510 N N . TRP A 1 183 ? 7.928 -17.707 -5.110 1.00 85.44 183 TRP A N 1
ATOM 1511 C CA . TRP A 1 183 ? 6.542 -17.326 -4.771 1.00 85.44 183 TRP A CA 1
ATOM 1512 C C . TRP A 1 183 ? 6.182 -17.655 -3.312 1.00 85.44 183 TRP A C 1
ATOM 1514 O O . TRP A 1 183 ? 5.471 -16.900 -2.647 1.00 85.44 183 TRP A O 1
ATOM 1524 N N . TRP A 1 184 ? 6.704 -18.767 -2.788 1.00 84.56 184 TRP A N 1
ATOM 1525 C CA . TRP A 1 184 ? 6.436 -19.230 -1.429 1.00 84.56 184 TRP A CA 1
ATOM 1526 C C . TRP A 1 184 ? 7.028 -18.294 -0.366 1.00 84.56 184 TRP A C 1
ATOM 1528 O O . TRP A 1 184 ? 6.452 -18.168 0.714 1.00 84.56 184 TRP A O 1
ATOM 1538 N N . SER A 1 185 ? 8.137 -17.599 -0.657 1.00 85.00 185 SER A N 1
ATOM 1539 C CA . SER A 1 185 ? 8.749 -16.668 0.301 1.00 85.00 185 SER A CA 1
ATOM 1540 C C . SER A 1 185 ? 7.890 -15.416 0.482 1.00 85.00 185 SER A C 1
ATOM 1542 O O . SER A 1 185 ? 7.764 -14.916 1.599 1.00 85.00 185 SER A O 1
ATOM 1544 N N . ASN A 1 186 ? 7.227 -14.964 -0.585 1.00 83.75 186 ASN A N 1
ATOM 1545 C CA . ASN A 1 186 ? 6.210 -13.916 -0.526 1.00 83.75 186 ASN A CA 1
ATOM 1546 C C . ASN A 1 186 ? 4.981 -14.368 0.257 1.00 83.75 186 ASN A C 1
ATOM 1548 O O . ASN A 1 186 ? 4.531 -13.661 1.154 1.00 83.75 186 ASN A O 1
ATOM 1552 N N . LEU A 1 187 ? 4.483 -15.577 -0.016 1.00 82.50 187 LEU A N 1
ATOM 1553 C CA . LEU A 1 187 ? 3.315 -16.118 0.680 1.00 82.50 187 LEU A CA 1
ATOM 1554 C C . LEU A 1 187 ? 3.539 -16.244 2.197 1.00 82.50 187 LEU A C 1
ATOM 1556 O O . LEU A 1 187 ? 2.632 -15.980 2.984 1.00 82.50 187 LEU A O 1
ATOM 1560 N N . LEU A 1 188 ? 4.750 -16.632 2.602 1.00 84.06 188 LEU A N 1
ATOM 1561 C CA . LEU A 1 188 ? 5.146 -16.773 4.005 1.00 84.06 188 LEU A CA 1
ATOM 1562 C C . LEU A 1 188 ? 5.692 -15.475 4.626 1.00 84.06 188 LEU A C 1
ATOM 1564 O O . LEU A 1 188 ? 6.118 -15.499 5.776 1.00 84.06 188 LEU A O 1
ATOM 1568 N N . PHE A 1 189 ? 5.679 -14.350 3.901 1.00 82.19 189 PHE A N 1
ATOM 1569 C CA . PHE A 1 189 ? 6.215 -13.053 4.345 1.00 82.19 189 PHE A CA 1
ATOM 1570 C C . PHE A 1 189 ? 7.716 -13.056 4.714 1.00 82.19 189 PHE A C 1
ATOM 1572 O O . PHE A 1 189 ? 8.191 -12.169 5.422 1.00 82.19 189 PHE A O 1
ATOM 1579 N N . PHE A 1 190 ? 8.496 -14.005 4.189 1.00 85.12 190 PHE A N 1
ATOM 1580 C CA . PHE A 1 190 ? 9.955 -14.081 4.360 1.00 85.12 190 PHE A CA 1
ATOM 1581 C C . PHE A 1 190 ? 10.742 -13.517 3.170 1.00 85.12 190 PHE A C 1
ATOM 1583 O O . PHE A 1 190 ? 11.954 -13.705 3.086 1.00 85.12 190 PHE A O 1
ATOM 1590 N N . ASN A 1 191 ? 10.082 -12.791 2.267 1.00 80.38 191 ASN A N 1
ATOM 1591 C CA . ASN A 1 191 ? 10.697 -12.199 1.075 1.00 80.38 191 ASN A CA 1
ATOM 1592 C C . ASN A 1 191 ? 11.868 -11.236 1.395 1.00 80.38 191 ASN A C 1
ATOM 1594 O O . ASN A 1 191 ? 12.843 -11.176 0.652 1.00 80.38 191 ASN A O 1
ATOM 1598 N N . ASN A 1 192 ? 11.847 -10.573 2.558 1.00 78.69 192 ASN A N 1
ATOM 1599 C CA . ASN A 1 192 ? 12.968 -9.737 3.014 1.00 78.69 192 ASN A CA 1
ATOM 1600 C C . ASN A 1 192 ? 14.213 -10.541 3.440 1.00 78.69 192 ASN A C 1
ATOM 1602 O O . ASN A 1 192 ? 15.308 -9.988 3.493 1.00 78.69 192 ASN A O 1
ATOM 1606 N N . LEU A 1 193 ? 14.052 -11.826 3.777 1.00 80.50 193 LEU A N 1
ATOM 1607 C CA . LEU A 1 193 ? 15.113 -12.691 4.309 1.00 80.50 193 LEU A CA 1
ATOM 1608 C C . LEU A 1 193 ? 15.624 -13.705 3.278 1.00 80.50 193 LEU A C 1
ATOM 1610 O O . LEU A 1 193 ? 16.759 -14.164 3.384 1.00 80.50 193 LEU A O 1
ATOM 1614 N N . VAL A 1 194 ? 14.793 -14.071 2.300 1.00 76.19 194 VAL A N 1
ATOM 1615 C CA . VAL A 1 194 ? 15.084 -15.110 1.309 1.00 76.19 194 VAL A CA 1
ATOM 1616 C C . VAL A 1 194 ? 14.926 -14.540 -0.102 1.00 76.19 194 VAL A C 1
ATOM 1618 O O . VAL A 1 194 ? 13.848 -14.025 -0.404 1.00 76.19 194 VAL A O 1
ATOM 1621 N N . PRO A 1 195 ? 15.917 -14.712 -0.998 1.00 67.81 195 PRO A N 1
ATOM 1622 C CA . PRO A 1 195 ? 17.214 -15.374 -0.795 1.00 67.81 195 PRO A CA 1
ATOM 1623 C C . PRO A 1 195 ? 18.229 -14.522 -0.003 1.00 67.81 195 PRO A C 1
ATOM 1625 O O . PRO A 1 195 ? 18.388 -13.326 -0.238 1.00 67.81 195 PRO A O 1
ATOM 1628 N N . ALA A 1 196 ? 18.915 -15.147 0.960 1.00 64.12 196 ALA A N 1
ATOM 1629 C CA . ALA A 1 196 ? 19.885 -14.477 1.826 1.00 64.12 196 ALA A CA 1
ATOM 1630 C C . ALA A 1 196 ? 21.216 -14.239 1.089 1.00 64.12 196 ALA A C 1
ATOM 1632 O O . ALA A 1 196 ? 21.777 -15.162 0.504 1.00 64.12 196 ALA A O 1
ATOM 1633 N N . GLY A 1 197 ? 21.748 -13.014 1.148 1.00 62.66 197 GLY A N 1
ATOM 1634 C CA . GLY A 1 197 ? 23.074 -12.675 0.600 1.00 62.66 197 GLY A CA 1
ATOM 1635 C C . GLY A 1 197 ? 23.110 -12.347 -0.897 1.00 62.66 197 GLY A C 1
ATOM 1636 O O . GLY A 1 197 ? 24.157 -11.982 -1.422 1.00 62.66 197 GLY A O 1
ATOM 1637 N N . THR A 1 198 ? 21.973 -12.414 -1.579 1.00 59.97 198 THR A N 1
ATOM 1638 C CA . THR A 1 198 ? 21.790 -11.916 -2.943 1.00 59.97 198 THR A CA 1
ATOM 1639 C C . THR A 1 198 ? 21.028 -10.597 -2.870 1.00 59.97 198 THR A C 1
ATOM 1641 O O . THR A 1 198 ? 20.015 -10.534 -2.178 1.00 59.97 198 THR A O 1
ATOM 1644 N N . GLY A 1 199 ? 21.523 -9.535 -3.514 1.00 59.81 199 GLY A N 1
ATOM 1645 C CA . GLY A 1 199 ? 20.851 -8.227 -3.527 1.00 59.81 199 GLY A CA 1
ATOM 1646 C C . GLY A 1 199 ? 19.410 -8.296 -4.054 1.00 59.81 199 GLY A C 1
ATOM 1647 O O .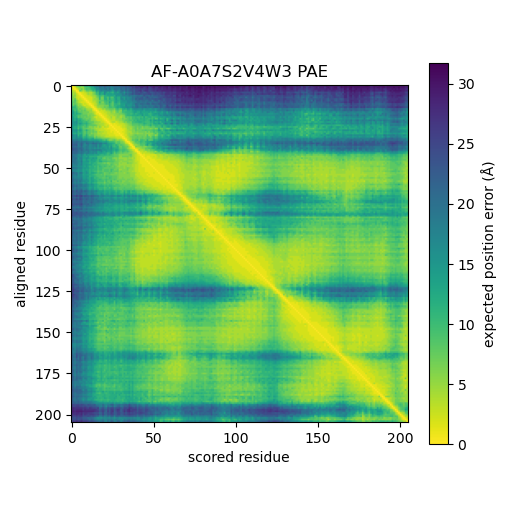 GLY A 1 199 ? 18.968 -9.340 -4.533 1.00 59.81 199 GLY A O 1
ATOM 1648 N N . ASP A 1 200 ? 18.684 -7.174 -4.005 1.00 60.16 200 ASP A N 1
ATOM 1649 C CA . ASP A 1 200 ? 17.249 -7.071 -4.349 1.00 60.16 200 ASP A CA 1
ATOM 1650 C C . ASP A 1 200 ? 16.861 -7.605 -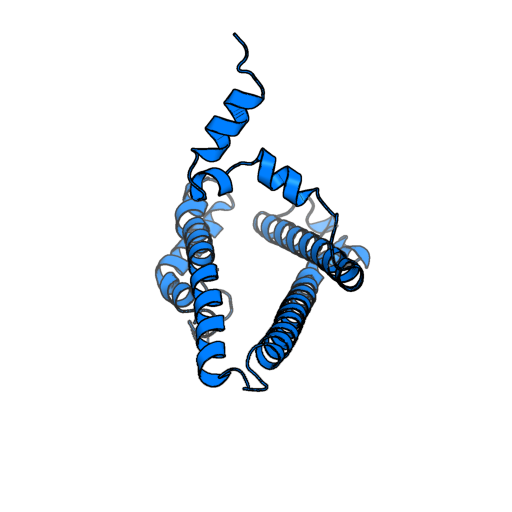5.751 1.00 60.16 200 ASP A C 1
ATOM 1652 O O . ASP A 1 200 ? 15.685 -7.738 -6.064 1.00 60.16 200 ASP A O 1
ATOM 1656 N N . SER A 1 201 ? 17.831 -7.963 -6.596 1.00 62.00 201 SER A N 1
ATOM 1657 C CA . SER A 1 201 ? 17.663 -8.485 -7.955 1.00 62.00 201 SER A CA 1
ATOM 1658 C C . SER A 1 201 ? 17.153 -9.931 -8.069 1.00 62.00 201 SER A C 1
ATOM 1660 O O . SER A 1 201 ? 16.895 -10.377 -9.186 1.00 62.00 201 SER A O 1
ATOM 1662 N N . LEU A 1 202 ? 17.033 -10.678 -6.964 1.00 66.50 202 LEU A N 1
ATOM 1663 C CA . LEU A 1 202 ? 16.617 -12.095 -6.954 1.00 66.50 202 LEU A CA 1
ATOM 1664 C C . LEU A 1 202 ? 15.305 -12.351 -6.194 1.00 66.50 202 LEU A C 1
ATOM 1666 O O . LEU A 1 202 ? 15.001 -13.491 -5.838 1.00 66.50 202 LEU A O 1
ATOM 1670 N N . ARG A 1 203 ? 14.519 -11.303 -5.942 1.00 70.94 203 ARG A N 1
ATOM 1671 C CA . ARG A 1 203 ? 13.213 -11.421 -5.289 1.00 70.94 203 ARG A CA 1
ATOM 1672 C C . ARG A 1 203 ? 12.101 -11.547 -6.318 1.00 70.94 203 ARG A C 1
ATOM 1674 O O . ARG A 1 203 ? 12.181 -11.033 -7.426 1.00 70.94 203 ARG A O 1
ATOM 1681 N N . CYS A 1 204 ? 11.060 -12.269 -5.930 1.00 71.62 204 CYS A N 1
ATOM 1682 C CA . CYS A 1 204 ? 9.776 -12.164 -6.599 1.00 71.62 204 CYS A CA 1
ATOM 1683 C C . CYS A 1 204 ? 9.068 -10.948 -6.005 1.00 71.62 204 CYS A C 1
ATOM 1685 O O . CYS A 1 204 ? 8.804 -10.979 -4.801 1.00 71.62 204 CYS A O 1
ATOM 1687 N N . PHE A 1 205 ? 8.755 -9.958 -6.846 1.00 65.69 205 PHE A N 1
ATOM 1688 C CA . PHE A 1 205 ? 8.190 -8.653 -6.471 1.00 65.69 205 PHE A CA 1
ATOM 1689 C C . PHE A 1 205 ? 9.196 -7.659 -5.873 1.00 65.69 205 PHE A C 1
ATOM 1691 O O . PHE A 1 205 ? 9.993 -8.059 -4.994 1.00 65.69 205 PHE A O 1
#

Secondary structure (DSSP, 8-state):
-PPPHHHHHHHHHHS-HHHHHT-HHHHHHHHH--TT--GGGHHHHHHHHHHHHHHHHHHHHHHHHHH--TTHHHHSTTTSGGGSTTGGGTTTTHHHHHHHHHHHHHHHHHHHHHHHHHHHHHTTTPPP-HHHHHHHHHHHHHHHHHHHHHHHHHIIIIIGGGS---TTTHHHHHHHHHHHHHHHHHHTT-TTTSSTTS-GGGS--

Sequence (205 aa):
SRPSEADLNELEKAVPDYVKSFSATRNLMKLFNTTGRNPGLGLFDGIRVLSMLWIIFGHMFSVQGTVGCKNSWEVLPPNGWLTTLPGQILPSAPFAVDTFFFMSGFLVVFVMIRRFEKHEQMNNGEPIGWLRWVPFFYLHRFLRLIPLYFFCLFLWWQVMPVLGSGPFWYQWQREKALCDMFWWSNLLFFNNLVPAGTGDSLRCF